Protein AF-A0A969BXB8-F1 (afdb_monomer)

Secondary structure (DSSP, 8-state):
--------PPP-PPPTTS--SS------------SSTT--S-TT------TT-----------S-GGG----GGGHHHHHTTSTT-TTEEEEE-TT-HHHHHHHHHHHHHHHTTS-HHHH-S----EEEEGGG--HHHHHH-EEEEEE-TTTSTTHHHHHTTT-SSPPPTT-SS---TT-SS-----TT---EEEEEEE-SS-TTSEEEEEEESSHHHHHHHHHHHH-HHHHTT--SSEEEEETTEEEEE--HHHHHHHHHTT-----------------------HHHHHHHHHHHHHHHHHHHHHHHHHHHHHHHHHHHT--

Radius of gyration: 36.65 Å; Cα contacts (8 Å, |Δi|>4): 421; chains: 1; bounding box: 114×53×118 Å

Mean predicted aligned error: 16.85 Å

Structure (mmCIF, N/CA/C/O backbone):
data_AF-A0A969BXB8-F1
#
_entry.id   AF-A0A969BXB8-F1
#
loop_
_atom_site.group_PDB
_atom_site.id
_atom_site.type_symbol
_atom_site.label_atom_id
_atom_site.label_alt_id
_atom_site.label_comp_id
_atom_site.label_asym_id
_atom_site.label_entity_id
_atom_site.label_seq_id
_atom_site.pdbx_PDB_ins_code
_atom_site.Cartn_x
_atom_site.Cartn_y
_atom_site.Cartn_z
_atom_site.occupancy
_atom_site.B_iso_or_equiv
_atom_site.auth_seq_id
_atom_site.auth_comp_id
_atom_site.auth_asym_id
_atom_site.auth_atom_id
_atom_site.pdbx_PDB_model_num
ATOM 1 N N . MET A 1 1 ? 34.689 -9.778 -50.964 1.00 37.03 1 MET A N 1
ATOM 2 C CA . MET A 1 1 ? 34.788 -9.798 -49.488 1.00 37.03 1 MET A CA 1
ATOM 3 C C . MET A 1 1 ? 35.477 -8.519 -49.045 1.00 37.03 1 MET A C 1
ATOM 5 O O . MET A 1 1 ? 36.691 -8.431 -49.120 1.00 37.03 1 MET A O 1
ATOM 9 N N . THR A 1 2 ? 34.707 -7.499 -48.683 1.00 38.88 2 THR A N 1
ATOM 10 C CA . THR A 1 2 ? 35.226 -6.204 -48.224 1.00 38.88 2 THR A CA 1
ATOM 11 C C . THR A 1 2 ? 35.257 -6.234 -46.700 1.00 38.88 2 THR A C 1
ATOM 13 O O . THR A 1 2 ? 34.212 -6.287 -46.052 1.00 38.88 2 THR A O 1
ATOM 16 N N . THR A 1 3 ? 36.451 -6.275 -46.116 1.00 47.34 3 THR A N 1
ATOM 17 C CA . THR A 1 3 ? 36.654 -6.225 -44.664 1.00 47.34 3 THR A CA 1
ATOM 18 C C . THR A 1 3 ? 36.235 -4.854 -44.141 1.00 47.34 3 THR A C 1
ATOM 20 O O . THR A 1 3 ? 36.883 -3.846 -44.416 1.00 47.34 3 THR A O 1
ATOM 23 N N . ARG A 1 4 ? 35.117 -4.818 -43.412 1.00 47.16 4 ARG A N 1
ATOM 24 C CA . ARG A 1 4 ? 34.597 -3.628 -42.730 1.00 47.16 4 ARG A CA 1
ATOM 25 C C . ARG A 1 4 ? 35.574 -3.234 -41.606 1.00 47.16 4 ARG A C 1
ATOM 27 O O . ARG A 1 4 ? 35.946 -4.114 -40.829 1.00 47.16 4 ARG A O 1
ATOM 34 N N . PRO A 1 5 ? 36.000 -1.963 -41.497 1.00 48.56 5 PRO A N 1
ATOM 35 C CA . PRO A 1 5 ? 36.918 -1.538 -40.445 1.00 48.56 5 PRO A CA 1
ATOM 36 C C . PRO A 1 5 ? 36.291 -1.761 -39.064 1.00 48.56 5 PRO A C 1
ATOM 38 O O . PRO A 1 5 ? 35.082 -1.589 -38.879 1.00 48.56 5 PRO A O 1
ATOM 41 N N . ALA A 1 6 ? 37.118 -2.170 -38.100 1.00 50.81 6 ALA A N 1
ATOM 42 C CA . ALA A 1 6 ? 36.712 -2.376 -36.718 1.00 50.81 6 ALA A CA 1
ATOM 43 C C . ALA A 1 6 ? 36.179 -1.059 -36.132 1.00 50.81 6 ALA A C 1
ATOM 45 O O . ALA A 1 6 ? 36.926 -0.116 -35.893 1.00 50.81 6 ALA A O 1
ATOM 46 N N . SER A 1 7 ? 34.863 -0.996 -35.930 1.00 53.31 7 SER A N 1
ATOM 47 C CA . SER A 1 7 ? 34.193 0.112 -35.254 1.00 53.31 7 SER A CA 1
ATOM 48 C C . SER A 1 7 ? 34.628 0.134 -33.791 1.00 53.31 7 SER A C 1
ATOM 50 O O . SER A 1 7 ? 34.234 -0.740 -33.019 1.00 53.31 7 SER A O 1
ATOM 52 N N . THR A 1 8 ? 35.402 1.136 -33.385 1.00 61.66 8 THR A N 1
ATOM 53 C CA . THR A 1 8 ? 35.615 1.466 -31.973 1.00 61.66 8 THR A CA 1
ATOM 54 C C . THR A 1 8 ? 34.264 1.822 -31.362 1.00 61.66 8 THR A C 1
ATOM 56 O O . THR A 1 8 ? 33.644 2.811 -31.744 1.00 61.66 8 THR A O 1
ATOM 59 N N . ALA A 1 9 ? 33.758 0.983 -30.457 1.00 69.38 9 ALA A N 1
ATOM 60 C CA . ALA A 1 9 ? 32.507 1.258 -29.762 1.00 69.38 9 ALA A CA 1
ATOM 61 C C . ALA A 1 9 ? 32.710 2.467 -28.826 1.00 69.38 9 ALA A C 1
ATOM 63 O O . ALA A 1 9 ? 33.539 2.381 -27.913 1.00 69.38 9 ALA A O 1
ATOM 64 N N . PRO A 1 10 ? 32.003 3.593 -29.031 1.00 78.56 10 PRO A N 1
ATOM 65 C CA . PRO A 1 10 ? 32.113 4.740 -28.142 1.00 78.56 10 PRO A CA 1
ATOM 66 C C . PRO A 1 10 ? 31.592 4.366 -26.750 1.00 78.56 10 PRO A C 1
ATOM 68 O O . PRO A 1 10 ? 30.531 3.757 -26.611 1.00 78.56 10 PRO A O 1
ATOM 71 N N . ARG A 1 11 ? 32.347 4.726 -25.707 1.00 84.62 11 ARG A N 1
ATOM 72 C CA . ARG A 1 11 ? 31.909 4.598 -24.311 1.00 84.62 11 ARG A CA 1
ATOM 73 C C . ARG A 1 11 ? 31.331 5.930 -23.858 1.00 84.62 11 ARG A C 1
ATOM 75 O O . ARG A 1 11 ? 32.032 6.938 -23.878 1.00 84.62 11 ARG A O 1
ATOM 82 N N . ILE A 1 12 ? 30.071 5.916 -23.441 1.00 85.25 12 ILE A N 1
ATOM 83 C CA . ILE A 1 12 ? 29.382 7.079 -22.881 1.00 85.25 12 ILE A CA 1
ATOM 84 C C . ILE A 1 12 ? 29.251 6.846 -21.379 1.00 85.25 12 ILE A C 1
ATOM 86 O O . ILE A 1 12 ? 28.677 5.844 -20.954 1.00 85.25 12 ILE A O 1
ATOM 90 N N . TYR A 1 13 ? 29.799 7.759 -20.580 1.00 85.00 13 TYR A N 1
ATOM 91 C CA . TYR A 1 13 ? 29.654 7.717 -19.129 1.00 85.00 13 TYR A CA 1
ATOM 92 C C . TYR A 1 13 ? 28.390 8.467 -18.728 1.00 85.00 13 TYR A C 1
ATOM 94 O O . TYR A 1 13 ? 28.258 9.663 -18.979 1.00 85.00 13 TYR A O 1
ATOM 102 N N . LEU A 1 14 ? 27.463 7.746 -18.107 1.00 80.81 14 LEU A N 1
ATOM 103 C CA . LEU A 1 14 ? 26.275 8.327 -17.501 1.00 80.81 14 LEU A CA 1
ATOM 104 C C . LEU A 1 14 ? 26.637 8.790 -16.083 1.00 80.81 14 LEU A C 1
ATOM 106 O O . LEU A 1 14 ? 27.183 7.991 -15.316 1.00 80.81 14 LEU A O 1
ATOM 110 N N . PRO A 1 15 ? 26.362 10.050 -15.709 1.00 77.50 15 PRO A N 1
ATOM 111 C CA . PRO A 1 15 ? 26.559 10.494 -14.338 1.00 77.50 15 PRO A CA 1
ATOM 112 C C . PRO A 1 15 ? 25.745 9.624 -13.360 1.00 77.50 15 PRO A C 1
ATOM 114 O O . PRO A 1 15 ? 24.579 9.334 -13.615 1.00 77.50 15 PRO A O 1
ATOM 117 N N . PRO A 1 16 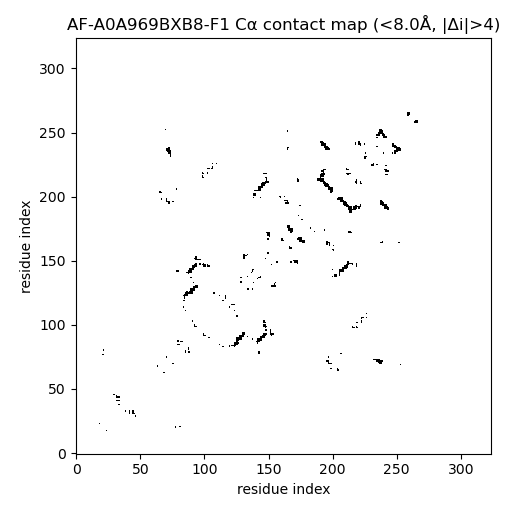? 26.296 9.198 -12.215 1.00 66.56 16 PRO A N 1
ATOM 118 C CA . PRO A 1 16 ? 25.589 8.282 -11.314 1.00 66.56 16 PRO A CA 1
ATOM 119 C C . PRO A 1 16 ? 24.303 8.878 -10.712 1.00 66.56 16 PRO A C 1
ATOM 121 O O . PRO A 1 16 ? 23.451 8.139 -10.238 1.00 66.56 16 PRO A O 1
ATOM 124 N N . ASN A 1 17 ? 24.140 10.202 -10.750 1.00 66.06 17 ASN A N 1
ATOM 125 C CA . ASN A 1 17 ? 22.977 10.925 -10.235 1.00 66.06 17 ASN A CA 1
ATOM 126 C C . ASN A 1 17 ? 21.813 11.067 -11.234 1.00 66.06 17 ASN A C 1
ATOM 128 O O . ASN A 1 17 ? 20.762 11.569 -10.839 1.00 66.06 17 ASN A O 1
ATOM 132 N N . ILE A 1 18 ? 21.973 10.663 -12.503 1.00 76.62 18 ILE A N 1
ATOM 133 C CA . ILE A 1 18 ? 20.854 10.681 -13.464 1.00 76.62 18 ILE A CA 1
ATOM 134 C C . ILE A 1 18 ? 19.978 9.430 -13.368 1.00 76.62 18 ILE A C 1
ATOM 136 O O . ILE A 1 18 ? 18.842 9.447 -13.835 1.00 76.62 18 ILE A O 1
ATOM 140 N N . LEU A 1 19 ? 20.493 8.361 -12.754 1.00 75.38 19 LEU A N 1
ATOM 141 C CA . LEU A 1 19 ? 19.745 7.137 -12.505 1.00 75.38 19 LEU A CA 1
ATOM 142 C C . LEU A 1 19 ? 19.013 7.245 -11.168 1.00 75.38 19 LEU A C 1
ATOM 144 O O . LEU A 1 19 ? 19.594 7.626 -10.151 1.00 75.38 19 LEU A O 1
ATOM 148 N N . ARG A 1 20 ? 17.731 6.892 -11.169 1.00 66.06 20 ARG A N 1
ATOM 149 C CA . ARG A 1 20 ? 16.900 6.794 -9.966 1.00 66.06 20 ARG A CA 1
ATOM 150 C C . ARG A 1 20 ? 16.667 5.332 -9.613 1.00 66.06 20 ARG A C 1
ATOM 152 O O . ARG A 1 20 ? 16.755 4.454 -10.468 1.00 66.06 20 ARG A O 1
ATOM 159 N N . VAL A 1 21 ? 16.358 5.065 -8.348 1.00 65.12 21 VAL A N 1
ATOM 160 C CA . VAL A 1 21 ? 15.864 3.743 -7.945 1.00 65.12 21 VAL A CA 1
ATOM 161 C C . VAL A 1 21 ? 14.513 3.510 -8.623 1.00 65.12 21 VAL A C 1
ATOM 163 O O . VAL A 1 21 ? 13.659 4.394 -8.583 1.00 65.12 21 VAL A O 1
ATOM 166 N N . GLY A 1 22 ? 14.332 2.338 -9.233 1.00 63.03 22 GLY A N 1
ATOM 167 C CA . GLY A 1 22 ? 13.120 1.980 -9.972 1.00 63.03 22 GLY A CA 1
ATOM 168 C C . GLY A 1 22 ? 13.273 2.144 -11.485 1.00 63.03 22 GLY A C 1
ATOM 169 O O . GLY A 1 22 ? 14.314 1.810 -12.058 1.00 63.03 22 GLY A O 1
ATOM 170 N N . GLU A 1 23 ? 12.216 2.614 -12.144 1.00 60.97 23 GLU A N 1
ATOM 171 C CA . GLU A 1 23 ? 12.167 2.728 -13.602 1.00 60.97 23 GLU A CA 1
ATOM 172 C C . GLU A 1 23 ? 13.005 3.908 -14.112 1.00 60.97 23 GLU A C 1
ATOM 174 O O . GLU A 1 23 ? 12.931 5.027 -13.603 1.00 60.97 23 GLU A O 1
ATOM 179 N N . ASN A 1 24 ? 13.804 3.655 -15.149 1.00 74.38 24 ASN A N 1
ATOM 180 C CA . ASN A 1 24 ? 14.594 4.667 -15.837 1.00 74.38 24 ASN A CA 1
ATOM 181 C C . ASN A 1 24 ? 14.370 4.532 -17.343 1.00 74.38 24 ASN A C 1
ATOM 183 O O . ASN A 1 24 ? 14.384 3.424 -17.878 1.00 74.38 24 ASN A O 1
ATOM 187 N N . GLN A 1 25 ? 14.218 5.660 -18.034 1.00 79.50 25 GLN A N 1
ATOM 188 C CA . GLN A 1 25 ? 14.059 5.684 -19.485 1.00 79.50 25 GLN A CA 1
ATOM 189 C C . GLN A 1 25 ? 15.375 6.078 -20.156 1.00 79.50 25 GLN A C 1
ATOM 191 O O . GLN A 1 25 ? 15.913 7.158 -19.912 1.00 79.50 25 GLN A O 1
ATOM 196 N N . LEU A 1 26 ? 15.880 5.204 -21.027 1.00 84.38 26 LEU A N 1
ATOM 197 C CA . LEU A 1 26 ? 17.015 5.486 -21.902 1.00 84.38 26 LEU A CA 1
ATOM 198 C C . LEU A 1 26 ? 16.497 5.710 -23.324 1.00 84.38 26 LEU A C 1
ATOM 200 O O . LEU A 1 26 ? 16.061 4.773 -23.989 1.00 84.38 26 LEU A O 1
ATOM 204 N N . GLY A 1 27 ? 16.545 6.959 -23.781 1.00 84.81 27 GLY A N 1
ATOM 205 C CA . GLY A 1 27 ? 16.148 7.342 -25.133 1.00 84.81 27 GLY A CA 1
ATOM 206 C C . GLY A 1 27 ? 17.354 7.604 -26.027 1.00 84.81 27 GLY A C 1
ATOM 207 O O . GLY A 1 27 ? 18.325 8.229 -25.603 1.00 84.81 27 GLY A O 1
ATOM 208 N N . PHE A 1 28 ? 17.266 7.186 -27.287 1.00 84.19 28 PHE A N 1
ATOM 209 C CA . PHE A 1 28 ? 18.236 7.543 -28.317 1.00 84.19 28 PHE A CA 1
ATOM 210 C C . PHE A 1 28 ? 17.581 8.494 -29.316 1.00 84.19 28 PHE A C 1
ATOM 212 O O . PHE A 1 28 ? 16.581 8.148 -29.943 1.00 84.19 28 PHE A O 1
ATOM 219 N N . ARG A 1 29 ? 18.145 9.694 -29.469 1.00 85.56 29 ARG A N 1
ATOM 220 C CA . ARG A 1 29 ? 17.712 10.683 -30.461 1.00 85.56 29 ARG A CA 1
ATOM 221 C C . ARG A 1 29 ? 18.878 10.983 -31.392 1.00 85.56 29 ARG A C 1
ATOM 223 O O . ARG A 1 29 ? 19.978 11.255 -30.924 1.00 85.56 29 ARG A O 1
ATOM 230 N N . SER A 1 30 ? 18.628 10.913 -32.695 1.00 84.25 30 SER A N 1
ATOM 231 C CA . SER A 1 30 ? 19.590 11.289 -33.727 1.00 84.25 30 SER A CA 1
ATOM 232 C C . SER A 1 30 ? 19.054 12.500 -34.469 1.00 84.25 30 SER A C 1
ATOM 234 O O . SER A 1 30 ? 17.901 12.500 -34.893 1.00 84.25 30 SER A O 1
ATOM 236 N N . GLU A 1 31 ? 19.894 13.515 -34.605 1.00 83.88 31 GLU A N 1
ATOM 237 C CA . GLU A 1 31 ? 19.667 14.643 -35.492 1.00 83.88 31 GLU A CA 1
ATOM 238 C C . GLU A 1 31 ? 20.802 14.619 -36.511 1.00 83.88 31 GLU A C 1
ATOM 240 O O . GLU A 1 31 ? 21.973 14.773 -36.162 1.00 83.88 31 GLU A O 1
ATOM 245 N N . ALA A 1 32 ? 20.459 14.300 -37.755 1.00 81.44 32 ALA A N 1
ATOM 246 C CA . ALA A 1 32 ? 21.411 14.176 -38.842 1.00 81.44 32 ALA A CA 1
ATOM 247 C C . ALA A 1 32 ? 21.142 15.288 -39.852 1.00 81.44 32 ALA A C 1
ATOM 249 O O . ALA A 1 32 ? 20.005 15.491 -40.273 1.00 81.44 32 ALA A O 1
ATOM 250 N N . VAL A 1 33 ? 22.203 15.987 -40.244 1.00 80.38 33 VAL A N 1
ATOM 251 C CA . VAL A 1 33 ? 22.168 17.038 -41.262 1.00 80.38 33 VAL A CA 1
ATOM 252 C C . VAL A 1 33 ? 23.161 16.695 -42.361 1.00 80.38 33 VAL A C 1
ATOM 254 O O . VAL A 1 33 ? 24.275 16.235 -42.085 1.00 80.38 33 VAL A O 1
ATOM 257 N N . HIS A 1 34 ? 22.757 16.902 -43.612 1.00 79.31 34 HIS A N 1
ATOM 258 C CA . HIS A 1 34 ? 23.673 16.798 -44.743 1.00 79.31 34 HIS A CA 1
ATOM 259 C C . HIS A 1 34 ? 24.731 17.895 -44.644 1.00 79.31 34 HIS A C 1
ATOM 261 O O . HIS A 1 34 ? 24.437 19.027 -44.262 1.00 79.31 34 HIS A O 1
ATOM 267 N N . ARG A 1 35 ? 25.982 17.560 -44.974 1.00 78.12 35 ARG A N 1
ATOM 268 C CA . ARG A 1 35 ? 27.059 18.562 -45.035 1.00 78.12 35 ARG A CA 1
ATOM 269 C C . ARG A 1 35 ? 26.959 19.439 -46.279 1.00 78.12 35 ARG A C 1
ATOM 271 O O . ARG A 1 35 ? 27.415 20.577 -46.247 1.00 78.12 35 ARG A O 1
ATOM 278 N N . ASP A 1 36 ? 26.350 18.915 -47.337 1.00 77.56 36 ASP A N 1
ATOM 279 C CA . ASP A 1 36 ? 26.198 19.609 -48.606 1.00 77.56 36 ASP A CA 1
ATOM 280 C C . ASP A 1 36 ? 24.826 20.282 -48.682 1.00 77.56 36 ASP A C 1
ATOM 282 O O . ASP A 1 36 ? 23.787 19.638 -48.541 1.00 77.56 36 ASP A O 1
ATOM 286 N N . ALA A 1 37 ? 24.821 21.585 -48.965 1.00 67.12 37 ALA A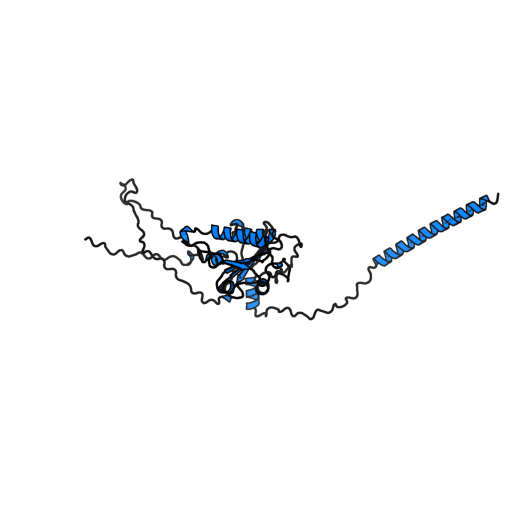 N 1
ATOM 287 C CA . ALA A 1 37 ? 23.613 22.412 -49.029 1.00 67.12 37 ALA A CA 1
ATOM 288 C C . ALA A 1 37 ? 22.644 22.047 -50.177 1.00 67.12 37 ALA A C 1
ATOM 290 O O . ALA A 1 37 ? 21.582 22.650 -50.298 1.00 67.12 37 ALA A O 1
ATOM 291 N N . CYS A 1 38 ? 23.011 21.095 -51.042 1.00 72.44 38 CYS A N 1
ATOM 292 C CA . CYS A 1 38 ? 22.247 20.734 -52.240 1.00 72.44 38 CYS A CA 1
ATOM 293 C C . CYS A 1 38 ? 21.287 19.549 -52.041 1.00 72.44 38 CYS A C 1
ATOM 295 O O . CYS A 1 38 ? 20.555 19.217 -52.971 1.00 72.44 38 CYS A O 1
ATOM 297 N N . VAL A 1 39 ? 21.270 18.909 -50.865 1.00 69.62 39 VAL A N 1
ATOM 298 C CA . VAL A 1 39 ? 20.339 17.809 -50.572 1.00 69.62 39 VAL A CA 1
ATOM 299 C C . VAL A 1 39 ? 19.179 18.348 -49.736 1.00 69.62 39 VAL A C 1
ATOM 301 O O . VAL A 1 39 ? 19.345 18.698 -48.571 1.00 69.62 39 VAL A O 1
ATOM 304 N N . LEU A 1 40 ? 18.010 18.466 -50.370 1.00 63.34 40 LEU A N 1
ATOM 305 C CA . LEU A 1 40 ? 16.805 19.079 -49.793 1.00 63.34 40 LEU A CA 1
ATOM 306 C C . LEU A 1 40 ? 15.942 18.100 -48.984 1.00 63.34 40 LEU A C 1
ATOM 308 O O . LEU A 1 40 ? 14.976 18.525 -48.352 1.00 63.34 40 LEU A O 1
ATOM 312 N N . ASP A 1 41 ? 16.271 16.809 -48.986 1.00 69.62 41 ASP A N 1
ATOM 313 C CA . ASP A 1 41 ? 15.555 15.792 -48.227 1.00 69.62 41 ASP A CA 1
ATOM 314 C C . ASP A 1 41 ? 16.475 15.064 -47.231 1.00 69.62 41 ASP A C 1
ATOM 316 O O . ASP A 1 41 ? 17.686 14.940 -47.401 1.00 69.62 41 ASP A O 1
ATOM 320 N N . GLY A 1 42 ? 15.896 14.567 -46.137 1.00 64.00 42 GLY A N 1
ATOM 321 C CA . GLY A 1 42 ? 16.612 13.737 -45.158 1.00 64.00 42 GLY A CA 1
ATOM 322 C C . GLY A 1 42 ? 16.930 12.329 -45.677 1.00 64.00 42 GLY A C 1
ATOM 323 O O . GLY A 1 42 ? 17.189 11.427 -44.879 1.00 64.00 42 GLY A O 1
ATOM 324 N N . SER A 1 43 ? 16.847 12.100 -46.992 1.00 70.25 43 SER A N 1
ATOM 325 C CA . SER A 1 43 ? 17.041 10.785 -47.588 1.00 70.25 43 SER A CA 1
ATOM 326 C C . SER A 1 43 ? 18.497 10.333 -47.414 1.00 70.25 43 SER A C 1
ATOM 328 O O . SER A 1 43 ? 19.442 11.123 -47.458 1.00 70.25 43 SER A O 1
ATOM 330 N N . GLY A 1 44 ? 18.687 9.043 -47.121 1.00 73.38 44 GLY A N 1
ATOM 331 C CA . GLY A 1 44 ? 20.015 8.442 -46.942 1.00 73.38 44 GLY A CA 1
ATOM 332 C C . GLY A 1 44 ? 20.702 8.705 -45.596 1.00 73.38 44 GLY A C 1
ATOM 333 O O . GLY A 1 44 ? 21.744 8.102 -45.337 1.00 73.38 44 GLY A O 1
ATOM 334 N N . LEU A 1 45 ? 20.124 9.520 -44.709 1.00 82.31 45 LEU A N 1
ATOM 335 C CA . LEU A 1 45 ? 20.621 9.697 -43.344 1.00 82.31 45 LEU A CA 1
ATOM 336 C C . LEU A 1 45 ? 20.015 8.629 -42.429 1.00 82.31 45 LEU A C 1
ATOM 338 O O . LEU A 1 45 ? 18.813 8.608 -42.180 1.00 82.31 45 LEU A O 1
ATOM 342 N N . TRP A 1 46 ? 20.850 7.729 -41.915 1.00 81.75 46 TRP A N 1
ATOM 343 C CA . TRP A 1 46 ? 20.417 6.708 -40.968 1.00 81.75 46 TRP A CA 1
ATOM 344 C C . TRP A 1 46 ? 21.456 6.495 -39.874 1.00 81.75 46 TRP A C 1
ATOM 346 O O . TRP A 1 46 ? 22.664 6.577 -40.091 1.00 81.75 46 TRP A O 1
ATOM 356 N N . MET A 1 47 ? 20.960 6.177 -38.684 1.00 84.62 47 MET A N 1
ATOM 357 C CA . MET A 1 47 ? 21.759 5.718 -37.558 1.00 84.62 47 MET A CA 1
ATOM 358 C C . MET A 1 47 ? 21.229 4.352 -37.142 1.00 84.62 47 MET A C 1
ATOM 360 O O . MET A 1 47 ? 20.021 4.156 -37.028 1.00 84.62 47 MET A O 1
ATOM 364 N N . ASN A 1 48 ? 22.129 3.401 -36.914 1.00 85.88 48 ASN A N 1
ATOM 365 C CA . ASN A 1 48 ? 21.776 2.088 -36.391 1.00 85.88 48 ASN A CA 1
ATOM 366 C C . ASN A 1 48 ? 22.409 1.908 -35.013 1.00 85.88 48 ASN A C 1
ATOM 368 O O . ASN A 1 48 ? 23.617 2.095 -34.849 1.00 85.88 48 ASN A O 1
ATOM 372 N N . ILE A 1 49 ? 21.581 1.538 -34.039 1.00 84.81 49 ILE A N 1
ATOM 373 C CA . ILE A 1 49 ? 22.029 1.123 -32.714 1.00 84.81 49 ILE A CA 1
ATOM 374 C C . ILE A 1 49 ? 22.110 -0.391 -32.734 1.00 84.81 49 ILE A C 1
ATOM 376 O O . ILE A 1 49 ? 21.121 -1.081 -32.983 1.00 84.81 49 ILE A O 1
ATOM 380 N N . ARG A 1 50 ? 23.308 -0.903 -32.484 1.00 86.38 50 ARG A N 1
ATOM 381 C CA . ARG A 1 50 ? 23.546 -2.336 -32.521 1.00 86.38 50 ARG A CA 1
ATOM 382 C C . ARG A 1 50 ? 22.933 -3.016 -31.299 1.00 86.38 50 ARG A C 1
ATOM 384 O O . ARG A 1 50 ? 22.903 -2.460 -30.205 1.00 86.38 50 ARG A O 1
ATOM 391 N N . SER A 1 51 ? 22.524 -4.269 -31.472 1.00 83.44 51 SER A N 1
ATOM 392 C CA . SER A 1 51 ? 21.988 -5.098 -30.388 1.00 83.44 51 SER A CA 1
ATOM 393 C C . SER A 1 51 ? 23.025 -5.477 -29.323 1.00 83.44 51 SER A C 1
ATOM 395 O O . SER A 1 51 ? 22.650 -5.947 -28.254 1.00 83.44 51 SER A O 1
ATOM 397 N N . ASP A 1 52 ? 24.322 -5.286 -29.589 1.00 85.00 52 ASP A N 1
ATOM 398 C CA . ASP A 1 52 ? 25.406 -5.523 -28.632 1.00 85.00 52 ASP A CA 1
ATOM 399 C C . ASP A 1 52 ? 25.769 -4.286 -27.795 1.00 85.00 52 ASP A C 1
ATOM 401 O O . ASP A 1 52 ? 26.724 -4.339 -27.017 1.00 85.00 52 ASP A O 1
ATOM 405 N N . THR A 1 53 ? 25.007 -3.193 -27.902 1.00 84.81 53 THR A N 1
ATOM 406 C CA . THR A 1 53 ? 25.097 -2.064 -26.971 1.00 84.81 53 THR A CA 1
ATOM 407 C C . THR A 1 53 ? 24.753 -2.529 -25.554 1.00 84.81 53 THR A C 1
ATOM 409 O O . THR A 1 53 ? 23.695 -3.104 -25.312 1.00 84.81 53 THR A O 1
ATOM 412 N N . ARG A 1 54 ? 25.652 -2.274 -24.594 1.00 86.00 54 ARG A N 1
ATOM 413 C CA . ARG A 1 54 ? 25.484 -2.657 -23.183 1.00 86.00 54 ARG A CA 1
ATOM 414 C C . ARG A 1 54 ? 25.473 -1.426 -22.288 1.00 86.00 54 ARG A C 1
ATOM 416 O O . ARG A 1 54 ? 26.290 -0.527 -22.469 1.00 86.00 54 ARG A O 1
ATOM 423 N N . VAL A 1 55 ? 24.603 -1.437 -21.282 1.00 85.81 55 VAL A N 1
ATOM 424 C CA . VAL A 1 55 ? 24.612 -0.470 -20.178 1.00 85.81 55 VAL A CA 1
ATOM 425 C C . VAL A 1 55 ? 25.216 -1.160 -18.961 1.00 85.81 55 VAL A C 1
ATOM 427 O O . VAL A 1 55 ? 24.761 -2.230 -18.564 1.00 85.81 55 VAL A O 1
ATOM 430 N N . HIS A 1 56 ? 26.259 -0.567 -18.387 1.00 82.50 56 HIS A N 1
ATOM 431 C CA . HIS A 1 56 ? 26.882 -1.068 -17.167 1.00 82.50 56 HIS A CA 1
ATOM 432 C C . HIS A 1 56 ? 26.469 -0.175 -15.999 1.00 82.50 56 HIS A C 1
ATOM 434 O O . HIS A 1 56 ? 26.897 0.975 -15.919 1.00 82.50 56 HIS A O 1
ATOM 440 N N . ILE A 1 57 ? 25.619 -0.694 -15.115 1.00 79.50 57 ILE A N 1
ATOM 441 C CA . ILE A 1 57 ? 25.213 0.003 -13.895 1.00 79.50 57 ILE A CA 1
ATOM 442 C C . ILE A 1 57 ? 26.126 -0.485 -12.778 1.00 79.50 57 ILE A C 1
ATOM 444 O O . ILE A 1 57 ? 26.134 -1.670 -12.450 1.00 79.50 57 ILE A O 1
ATOM 448 N N . LEU A 1 58 ? 26.908 0.429 -12.207 1.00 69.50 58 LEU A N 1
ATOM 449 C CA . LEU A 1 58 ? 27.711 0.125 -11.032 1.00 69.50 58 LEU A CA 1
ATOM 450 C C . LEU A 1 58 ? 26.764 -0.053 -9.845 1.00 69.50 58 LEU A C 1
ATOM 452 O O . LEU A 1 58 ? 26.147 0.903 -9.379 1.00 69.50 58 LEU A O 1
ATOM 456 N N . THR A 1 59 ? 26.632 -1.282 -9.361 1.00 59.94 59 THR A N 1
ATOM 457 C CA . THR A 1 59 ? 25.893 -1.556 -8.133 1.00 59.94 59 THR A CA 1
ATOM 458 C C . THR A 1 59 ? 26.706 -1.051 -6.954 1.00 59.94 59 THR A C 1
ATOM 460 O O . THR A 1 59 ? 27.810 -1.537 -6.703 1.00 59.94 59 THR A O 1
ATOM 463 N N . ARG A 1 60 ? 26.153 -0.105 -6.196 1.00 58.75 60 ARG A N 1
ATOM 464 C CA . ARG A 1 60 ? 26.636 0.130 -4.840 1.00 58.75 60 ARG 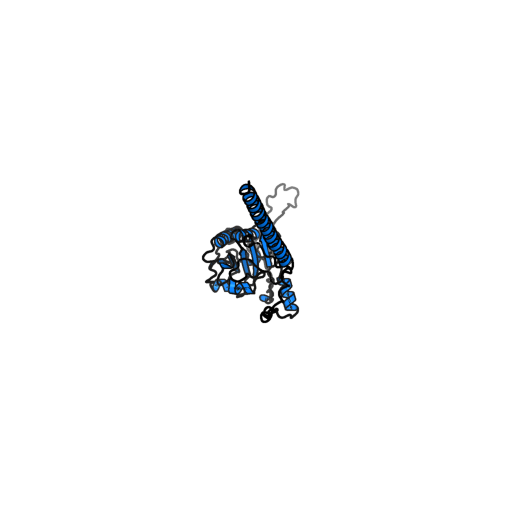A CA 1
ATOM 465 C C . ARG A 1 60 ? 26.110 -1.023 -3.997 1.00 58.75 60 ARG A C 1
ATOM 467 O O . ARG A 1 60 ? 24.908 -1.124 -3.777 1.00 58.75 60 ARG A O 1
ATOM 474 N N . THR A 1 61 ? 26.988 -1.926 -3.580 1.00 50.28 61 THR A N 1
ATOM 475 C CA . THR A 1 61 ? 26.666 -2.810 -2.463 1.00 50.28 61 THR A CA 1
ATOM 476 C C . THR A 1 61 ? 26.534 -1.914 -1.246 1.00 50.28 61 THR A C 1
ATOM 478 O O . THR A 1 61 ? 27.538 -1.417 -0.734 1.00 50.28 61 THR A O 1
ATOM 481 N N . ASP A 1 62 ? 25.299 -1.646 -0.839 1.00 50.25 62 ASP A N 1
ATOM 482 C CA . ASP A 1 62 ? 25.038 -1.080 0.472 1.00 50.25 62 ASP A CA 1
ATOM 483 C C . ASP A 1 62 ? 25.495 -2.133 1.487 1.00 50.25 62 ASP A C 1
ATOM 485 O O . ASP A 1 62 ? 24.832 -3.135 1.736 1.00 50.25 62 ASP A O 1
ATOM 489 N N . THR A 1 63 ? 26.704 -1.944 2.012 1.00 47.12 63 THR A N 1
ATOM 490 C CA . THR A 1 63 ? 27.192 -2.624 3.218 1.00 47.12 63 THR A CA 1
ATOM 491 C C . THR A 1 63 ? 26.575 -2.005 4.474 1.00 47.12 63 THR A C 1
ATOM 493 O O . THR A 1 63 ? 27.039 -2.271 5.579 1.00 47.12 63 THR A O 1
ATOM 496 N N . SER A 1 64 ? 25.582 -1.124 4.313 1.00 51.28 64 SER A N 1
ATOM 497 C CA . SER A 1 64 ? 24.793 -0.590 5.407 1.00 51.28 64 SER A CA 1
ATOM 498 C C . SER A 1 64 ? 23.979 -1.720 6.025 1.00 51.28 64 SER A C 1
ATOM 500 O O . SER A 1 64 ? 23.402 -2.566 5.339 1.00 51.28 64 SER A O 1
ATOM 502 N N . ASP A 1 65 ? 23.982 -1.746 7.353 1.00 56.41 65 ASP A N 1
ATOM 503 C CA . ASP A 1 65 ? 23.095 -2.592 8.132 1.00 56.41 65 ASP A CA 1
ATOM 504 C C . ASP A 1 65 ? 21.659 -2.406 7.600 1.00 56.41 65 ASP A C 1
ATOM 506 O O . ASP A 1 65 ? 21.188 -1.266 7.546 1.00 56.41 65 ASP A O 1
ATOM 510 N N . PRO A 1 66 ? 20.956 -3.468 7.163 1.00 57.56 66 PRO A N 1
ATOM 511 C CA . PRO A 1 66 ? 19.589 -3.346 6.662 1.00 57.56 66 PRO A CA 1
ATOM 512 C C . PRO A 1 66 ? 18.645 -2.696 7.684 1.00 57.56 66 PRO A C 1
ATOM 514 O O . PRO A 1 66 ? 17.643 -2.110 7.284 1.00 57.56 66 PRO A O 1
ATOM 517 N N . SER A 1 67 ? 18.980 -2.726 8.979 1.00 56.59 67 SER A N 1
ATOM 518 C CA . SER A 1 67 ? 18.238 -2.019 10.028 1.00 56.59 67 SER A CA 1
ATOM 519 C C . SER A 1 67 ? 18.459 -0.495 10.051 1.00 56.59 67 SER A C 1
ATOM 521 O O . SER A 1 67 ? 17.635 0.231 10.601 1.00 56.59 67 SER A O 1
ATOM 523 N N . ALA A 1 68 ? 19.505 0.021 9.394 1.00 56.03 68 ALA A N 1
ATOM 524 C CA . ALA A 1 68 ? 19.758 1.455 9.215 1.00 56.03 68 ALA A CA 1
ATOM 525 C C . ALA A 1 68 ? 19.054 2.046 7.975 1.00 56.03 68 ALA A C 1
ATOM 527 O O . ALA A 1 68 ? 19.195 3.238 7.682 1.00 56.03 68 ALA A O 1
ATOM 528 N N . ARG A 1 69 ? 18.302 1.230 7.223 1.00 71.25 69 ARG A N 1
ATOM 529 C CA . ARG A 1 69 ? 17.547 1.672 6.047 1.00 71.25 69 ARG A CA 1
ATOM 530 C C . ARG A 1 69 ? 16.380 2.565 6.474 1.00 71.25 69 ARG A C 1
ATOM 532 O O . ARG A 1 69 ? 15.400 2.099 7.048 1.00 71.25 69 ARG A O 1
ATOM 539 N N . GLN A 1 70 ? 16.459 3.849 6.135 1.00 73.38 70 GLN A N 1
ATOM 540 C CA . GLN A 1 70 ? 15.344 4.772 6.327 1.00 73.38 70 GLN A CA 1
ATOM 541 C C . GLN A 1 70 ? 14.264 4.511 5.269 1.00 73.38 70 GLN A C 1
ATOM 543 O O . GLN A 1 70 ? 14.564 4.419 4.075 1.00 73.38 70 GLN A O 1
ATOM 548 N N . VAL A 1 71 ? 13.007 4.404 5.696 1.00 84.75 71 VAL A N 1
ATOM 549 C CA . VAL A 1 71 ? 11.860 4.279 4.791 1.00 84.75 71 VAL A CA 1
ATOM 550 C C . VAL A 1 71 ? 11.156 5.622 4.659 1.00 84.75 71 VAL A C 1
ATOM 552 O O . VAL A 1 71 ? 11.018 6.368 5.626 1.00 84.75 71 VAL A O 1
ATOM 555 N N . ASN A 1 72 ? 10.725 5.944 3.442 1.00 88.50 72 ASN A N 1
ATOM 556 C CA . ASN A 1 72 ? 9.974 7.161 3.174 1.00 88.50 72 ASN A CA 1
ATOM 557 C C . ASN A 1 72 ? 8.828 6.867 2.210 1.00 88.50 72 ASN A C 1
ATOM 559 O O . ASN A 1 72 ? 9.029 6.287 1.140 1.00 88.50 72 ASN A O 1
ATOM 563 N N . LEU A 1 73 ? 7.629 7.286 2.592 1.00 90.69 73 LEU A N 1
ATOM 564 C CA . LEU A 1 73 ? 6.406 7.124 1.835 1.00 90.69 73 LEU A CA 1
ATOM 565 C C . LEU A 1 73 ? 6.463 7.837 0.484 1.00 90.69 73 LEU A C 1
ATOM 567 O O . LEU A 1 73 ? 5.824 7.370 -0.445 1.00 90.69 73 LEU A O 1
ATOM 571 N N . ASN A 1 74 ? 7.273 8.883 0.297 1.00 87.50 74 ASN A N 1
ATOM 572 C CA . ASN A 1 74 ? 7.437 9.494 -1.029 1.00 87.50 74 ASN A CA 1
ATOM 573 C C . ASN A 1 74 ? 8.055 8.529 -2.066 1.00 87.50 74 ASN A C 1
ATOM 575 O O . ASN A 1 74 ? 7.841 8.670 -3.271 1.00 87.50 74 ASN A O 1
ATOM 579 N N . GLY A 1 75 ? 8.803 7.528 -1.596 1.00 83.94 75 GLY A N 1
ATOM 580 C CA . GLY A 1 75 ? 9.487 6.514 -2.387 1.00 83.94 75 GLY A CA 1
ATOM 581 C C . GLY A 1 75 ? 8.874 5.125 -2.249 1.00 83.94 75 GLY A C 1
ATOM 582 O O . GLY A 1 75 ? 9.521 4.162 -2.654 1.00 83.94 75 GLY A O 1
ATOM 583 N N . TYR A 1 76 ? 7.661 5.000 -1.692 1.00 87.12 76 TYR A N 1
ATOM 584 C CA . TYR A 1 76 ? 7.053 3.703 -1.369 1.00 87.12 76 TYR A CA 1
ATOM 585 C C . TYR A 1 76 ? 6.991 2.756 -2.577 1.00 87.12 76 TYR A C 1
ATOM 587 O O . TYR A 1 76 ? 7.297 1.569 -2.457 1.00 87.12 76 TYR A O 1
ATOM 595 N N . LEU A 1 77 ? 6.683 3.292 -3.766 1.00 84.50 77 LEU A N 1
ATOM 596 C CA . LEU A 1 77 ? 6.648 2.486 -4.981 1.00 84.50 77 LEU A CA 1
ATOM 597 C C . LEU A 1 77 ? 7.997 1.892 -5.340 1.00 84.50 77 LEU A C 1
ATOM 599 O O . LEU A 1 77 ? 8.014 0.781 -5.834 1.00 84.50 77 LEU A O 1
ATOM 603 N N . ASN A 1 78 ? 9.120 2.542 -5.048 1.00 79.12 78 ASN A N 1
ATOM 604 C CA . ASN A 1 78 ? 10.425 2.032 -5.468 1.00 79.12 78 ASN A CA 1
ATOM 605 C C . ASN A 1 78 ? 10.720 0.639 -4.880 1.00 79.12 78 ASN A C 1
ATOM 607 O O . ASN A 1 78 ? 11.363 -0.179 -5.535 1.00 79.12 78 ASN A O 1
ATOM 611 N N . SER A 1 79 ? 10.234 0.363 -3.664 1.00 75.19 79 SER A N 1
ATOM 612 C CA . SER A 1 79 ? 10.323 -0.964 -3.040 1.00 75.19 79 SER A CA 1
ATOM 613 C C . SER A 1 79 ? 9.294 -1.935 -3.631 1.00 75.19 79 SER A C 1
ATOM 615 O O . SER A 1 79 ? 9.637 -3.064 -3.991 1.00 75.19 79 SER A O 1
ATOM 617 N N . LEU A 1 80 ? 8.041 -1.484 -3.778 1.00 82.56 80 LEU A N 1
ATOM 618 C CA . LEU A 1 80 ? 6.933 -2.310 -4.268 1.00 82.56 80 LEU A CA 1
ATOM 619 C C . LEU A 1 80 ? 7.109 -2.718 -5.736 1.00 82.56 80 LEU A C 1
ATOM 621 O O . LEU A 1 80 ? 6.852 -3.862 -6.090 1.00 82.56 80 LEU A O 1
ATOM 625 N N . THR A 1 81 ? 7.617 -1.825 -6.579 1.00 78.94 81 THR A N 1
ATOM 626 C CA . THR A 1 81 ? 7.798 -2.011 -8.024 1.00 78.94 81 THR A CA 1
ATOM 627 C C . THR A 1 81 ? 9.192 -2.522 -8.386 1.00 78.94 81 THR A C 1
ATOM 629 O O . THR A 1 81 ? 9.641 -2.359 -9.520 1.00 78.94 81 THR A O 1
ATOM 632 N N . SER A 1 82 ? 9.912 -3.120 -7.431 1.00 79.00 82 SER A N 1
ATOM 633 C CA . SER A 1 82 ? 11.253 -3.669 -7.671 1.00 79.00 82 SER A CA 1
ATOM 634 C C . SER A 1 82 ? 11.252 -4.843 -8.660 1.00 79.00 82 SER A C 1
ATOM 636 O O . SER A 1 82 ? 12.269 -5.093 -9.311 1.00 79.00 82 SER A O 1
ATOM 638 N N . ARG A 1 83 ? 10.115 -5.536 -8.826 1.00 81.38 83 ARG A N 1
ATOM 639 C CA . ARG A 1 83 ? 9.885 -6.510 -9.901 1.00 81.38 83 ARG A CA 1
ATOM 640 C C . ARG A 1 83 ? 8.757 -6.061 -10.820 1.00 81.38 83 ARG A C 1
ATOM 642 O O . ARG A 1 83 ? 7.688 -5.675 -10.361 1.00 81.38 83 ARG A O 1
ATOM 649 N N . ALA A 1 84 ? 8.978 -6.197 -12.126 1.00 79.25 84 ALA A N 1
ATOM 650 C CA . ALA A 1 84 ? 8.001 -5.824 -13.151 1.00 79.25 84 ALA A CA 1
ATOM 651 C C . ALA A 1 84 ? 6.741 -6.714 -13.166 1.00 79.25 84 ALA A C 1
ATOM 653 O O . ALA A 1 84 ? 5.713 -6.299 -13.685 1.00 79.25 84 ALA A O 1
ATOM 654 N N . ASP A 1 85 ? 6.813 -7.927 -12.607 1.00 84.56 85 ASP A N 1
ATOM 655 C CA . ASP A 1 85 ? 5.676 -8.848 -12.473 1.00 84.56 85 ASP A CA 1
ATOM 656 C C . ASP A 1 85 ? 4.939 -8.712 -11.128 1.00 84.56 85 ASP A C 1
ATOM 658 O O . ASP A 1 85 ? 4.002 -9.463 -10.868 1.00 84.56 85 ASP A O 1
ATOM 662 N N . LEU A 1 86 ? 5.358 -7.776 -10.263 1.00 88.75 86 LEU A N 1
ATOM 663 C CA . LEU A 1 86 ? 4.835 -7.570 -8.905 1.00 88.75 86 LEU A CA 1
ATOM 664 C C . LEU A 1 86 ? 4.867 -8.819 -8.002 1.00 88.75 86 LEU A C 1
ATOM 666 O O . LEU A 1 86 ? 4.233 -8.845 -6.946 1.00 88.75 86 LEU A O 1
ATOM 670 N N . SER A 1 87 ? 5.665 -9.832 -8.364 1.00 89.69 87 SER A N 1
ATOM 671 C CA . SER A 1 87 ? 5.811 -11.084 -7.605 1.00 89.69 87 SER A CA 1
ATOM 672 C C . SER A 1 87 ? 6.455 -10.929 -6.237 1.00 89.69 87 SER A C 1
ATOM 674 O O . SER A 1 87 ? 6.426 -11.856 -5.435 1.00 89.69 87 SER A O 1
ATOM 676 N N . ASN A 1 88 ? 7.029 -9.766 -5.950 1.00 90.19 88 ASN A N 1
ATOM 677 C CA . ASN A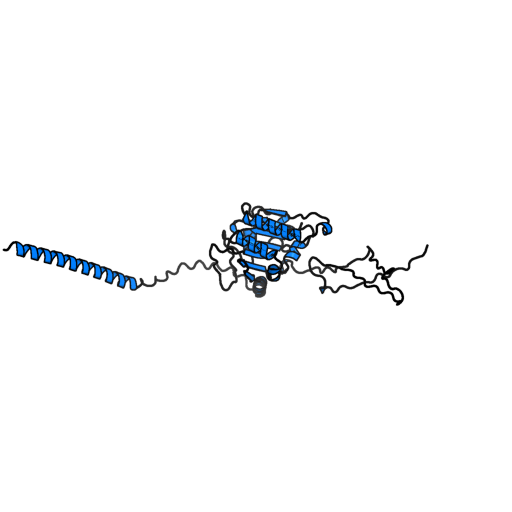 1 88 ? 7.556 -9.409 -4.642 1.00 90.19 88 ASN A CA 1
ATOM 678 C C . ASN A 1 88 ? 6.486 -8.858 -3.688 1.00 90.19 88 ASN A C 1
ATOM 680 O O . ASN A 1 88 ? 6.834 -8.596 -2.547 1.00 90.19 88 ASN A O 1
ATOM 684 N N . ILE A 1 89 ? 5.233 -8.656 -4.108 1.00 94.75 89 ILE A N 1
ATOM 685 C CA . ILE A 1 89 ? 4.183 -8.073 -3.260 1.00 94.75 89 ILE A CA 1
ATOM 686 C C . ILE A 1 89 ? 3.266 -9.169 -2.698 1.00 94.75 89 ILE A C 1
ATOM 688 O O . ILE A 1 89 ? 2.905 -10.124 -3.397 1.00 94.75 89 ILE A O 1
ATOM 692 N N . ALA A 1 90 ? 2.859 -9.007 -1.439 1.00 96.62 90 ALA A N 1
ATOM 693 C CA . ALA A 1 90 ? 1.741 -9.721 -0.836 1.00 96.62 90 ALA A CA 1
ATOM 694 C C . ALA A 1 90 ? 0.771 -8.755 -0.147 1.00 96.62 90 ALA A C 1
ATOM 696 O O . ALA A 1 90 ? 1.185 -7.934 0.670 1.00 96.62 90 ALA A O 1
ATOM 697 N N . PHE A 1 91 ? -0.523 -8.895 -0.426 1.00 97.62 91 PHE A N 1
ATOM 698 C CA . PHE A 1 91 ? -1.573 -8.248 0.356 1.00 97.62 91 PHE A CA 1
ATOM 699 C C . PHE A 1 91 ? -1.913 -9.092 1.581 1.00 97.62 91 PHE A C 1
ATOM 701 O O . PHE A 1 91 ? -2.102 -10.303 1.467 1.00 97.62 91 PHE A O 1
ATOM 708 N N . VAL A 1 92 ? -2.013 -8.448 2.740 1.00 97.44 92 VAL A N 1
ATOM 709 C CA . VAL A 1 92 ? -2.440 -9.075 3.994 1.00 97.44 92 VAL A CA 1
ATOM 710 C C . VAL A 1 92 ? -3.747 -8.439 4.432 1.00 97.44 92 VAL A C 1
ATOM 712 O O . VAL A 1 92 ? -3.808 -7.225 4.629 1.00 97.44 92 VAL A O 1
ATOM 715 N N . LEU A 1 93 ? -4.790 -9.258 4.541 1.00 97.25 93 LEU A N 1
ATOM 716 C CA . LEU A 1 93 ? -6.170 -8.808 4.721 1.00 97.25 93 LEU A CA 1
ATOM 717 C C . LEU A 1 93 ? -6.829 -9.517 5.903 1.00 97.25 93 LEU A C 1
ATOM 719 O O . LEU A 1 93 ? -6.494 -10.659 6.215 1.00 97.25 93 LEU A O 1
ATOM 723 N N . GLY A 1 94 ? -7.815 -8.870 6.521 1.00 95.62 94 GLY A N 1
ATOM 724 C CA . GLY A 1 94 ? -8.687 -9.531 7.489 1.00 95.62 94 GLY A CA 1
ATOM 725 C C . GLY A 1 94 ? -9.568 -10.585 6.811 1.00 95.62 94 GLY A C 1
ATOM 726 O O . GLY A 1 94 ? -9.947 -10.443 5.644 1.00 95.62 94 GLY A O 1
ATOM 727 N N . THR A 1 95 ? -9.930 -11.642 7.539 1.00 92.94 95 THR A N 1
ATOM 728 C CA . THR A 1 95 ? -10.809 -12.715 7.032 1.00 92.94 95 THR A CA 1
ATOM 729 C C . THR A 1 95 ? -12.255 -12.268 6.821 1.00 92.94 95 THR A C 1
ATOM 731 O O . THR A 1 95 ? -12.963 -12.881 6.030 1.00 92.94 95 THR A O 1
ATOM 734 N N . ASN A 1 96 ? -12.689 -11.192 7.483 1.00 90.50 96 ASN A N 1
ATOM 735 C CA . ASN A 1 96 ? -14.049 -10.650 7.411 1.00 90.50 96 ASN A CA 1
ATOM 736 C C . ASN A 1 96 ? -14.047 -9.115 7.272 1.00 90.50 96 ASN A C 1
ATOM 738 O O . ASN A 1 96 ? -14.766 -8.423 7.989 1.00 90.50 96 ASN A O 1
ATOM 742 N N . ASP A 1 97 ? -13.225 -8.574 6.370 1.00 93.25 97 ASP A N 1
ATOM 743 C CA . ASP A 1 97 ? -13.115 -7.127 6.139 1.00 93.25 97 ASP A CA 1
ATOM 744 C C . ASP A 1 97 ? -13.395 -6.764 4.673 1.00 93.25 97 ASP A C 1
ATOM 746 O O . ASP A 1 97 ? -12.488 -6.587 3.859 1.00 93.25 97 ASP A O 1
ATOM 750 N N . ALA A 1 98 ? -14.679 -6.645 4.324 1.00 94.75 98 ALA A N 1
ATOM 751 C CA . ALA A 1 98 ? -15.098 -6.280 2.969 1.00 94.75 98 ALA A CA 1
ATOM 752 C C . ALA A 1 98 ? -14.577 -4.894 2.538 1.00 94.75 98 ALA A C 1
ATOM 754 O O . ALA A 1 98 ? -14.259 -4.692 1.361 1.00 94.75 98 ALA A O 1
ATOM 755 N N . GLY A 1 99 ? -14.455 -3.952 3.482 1.00 94.31 99 GLY A N 1
ATOM 756 C CA . GLY A 1 99 ? -13.871 -2.633 3.244 1.00 94.31 99 GLY A CA 1
ATOM 757 C C . GLY A 1 99 ? -12.395 -2.741 2.863 1.00 94.31 99 GLY A C 1
ATOM 758 O O . GLY A 1 99 ? -11.984 -2.222 1.819 1.00 94.31 99 GLY A O 1
ATOM 759 N N . GLY A 1 100 ? -11.626 -3.497 3.650 1.00 96.31 100 GLY A N 1
ATOM 760 C CA . GLY A 1 100 ? -10.230 -3.834 3.373 1.00 96.31 100 GLY A CA 1
ATOM 761 C C . GLY A 1 100 ? -10.040 -4.556 2.038 1.00 96.31 100 GLY A C 1
ATOM 762 O O . GLY A 1 100 ? -9.151 -4.197 1.268 1.00 96.31 100 GLY A O 1
ATOM 763 N N . TRP A 1 101 ? -10.913 -5.507 1.692 1.00 97.31 101 TRP A N 1
ATOM 764 C CA . TRP A 1 101 ? -10.847 -6.229 0.414 1.00 97.31 101 TRP A CA 1
ATOM 765 C C . TRP A 1 101 ? -11.082 -5.315 -0.787 1.00 97.31 101 TRP A C 1
ATOM 767 O O . TRP A 1 101 ? -10.346 -5.380 -1.772 1.00 97.31 101 TRP A O 1
ATOM 777 N N . ASN A 1 102 ? -12.081 -4.433 -0.708 1.00 96.94 102 ASN A N 1
ATOM 778 C CA . ASN A 1 102 ? -12.363 -3.462 -1.763 1.00 96.94 102 ASN A CA 1
ATOM 779 C C . ASN A 1 102 ? -11.188 -2.489 -1.955 1.00 96.94 102 ASN A C 1
ATOM 781 O O . ASN A 1 102 ? -10.768 -2.212 -3.079 1.00 96.94 102 ASN A O 1
ATOM 785 N N . ALA A 1 103 ? -10.625 -1.995 -0.853 1.00 97.31 103 ALA A N 1
ATOM 786 C CA . ALA A 1 103 ? -9.447 -1.140 -0.872 1.00 97.31 103 ALA A CA 1
ATOM 787 C C . ALA A 1 103 ? -8.220 -1.847 -1.472 1.00 97.31 103 ALA A C 1
ATOM 789 O O . ALA A 1 103 ? -7.564 -1.299 -2.359 1.00 97.31 103 ALA A O 1
ATOM 790 N N . ALA A 1 104 ? -7.958 -3.089 -1.062 1.00 97.62 104 ALA A N 1
ATOM 791 C CA . ALA A 1 104 ? -6.871 -3.905 -1.588 1.00 97.62 104 ALA A CA 1
ATOM 792 C C . ALA A 1 104 ? -7.031 -4.185 -3.086 1.00 97.62 104 ALA A C 1
ATOM 794 O O . ALA A 1 104 ? -6.070 -4.045 -3.837 1.00 97.62 104 ALA A O 1
ATOM 795 N N . ALA A 1 105 ? -8.245 -4.493 -3.551 1.00 96.88 105 ALA A N 1
ATOM 796 C CA . ALA A 1 105 ? -8.528 -4.683 -4.972 1.00 96.88 105 ALA A CA 1
ATOM 797 C C . ALA A 1 105 ? -8.257 -3.407 -5.790 1.00 96.88 105 ALA A C 1
ATOM 799 O O . ALA A 1 105 ? -7.641 -3.471 -6.856 1.00 96.88 105 ALA A O 1
ATOM 800 N N . LYS A 1 106 ? -8.654 -2.233 -5.276 1.00 95.81 106 LYS A N 1
ATOM 801 C CA . LYS A 1 106 ? -8.349 -0.937 -5.906 1.00 95.81 106 LYS A CA 1
ATOM 802 C C . LYS A 1 106 ? -6.848 -0.665 -5.961 1.00 95.81 106 LYS A C 1
ATOM 804 O O . LYS A 1 106 ? -6.351 -0.257 -7.007 1.00 95.81 106 LYS A O 1
ATOM 809 N N . LEU A 1 107 ? -6.123 -0.921 -4.873 1.00 95.31 107 LEU A N 1
ATOM 810 C CA . LEU A 1 107 ? -4.665 -0.785 -4.822 1.00 95.31 107 LEU A CA 1
ATOM 811 C C . LEU A 1 107 ? -3.976 -1.733 -5.800 1.00 95.31 107 LEU A C 1
ATOM 813 O O . LEU A 1 107 ? -3.142 -1.289 -6.580 1.00 95.31 107 LEU A O 1
ATOM 817 N N . ALA A 1 108 ? -4.359 -3.008 -5.814 1.00 95.00 108 ALA A N 1
ATOM 818 C CA . ALA A 1 108 ? -3.840 -4.003 -6.744 1.00 95.00 108 ALA A CA 1
ATOM 819 C C . ALA A 1 108 ? -4.065 -3.578 -8.203 1.00 95.00 108 ALA A C 1
ATOM 821 O O . ALA A 1 108 ? -3.140 -3.631 -9.013 1.00 95.00 108 ALA A O 1
ATOM 822 N N . SER A 1 109 ? -5.264 -3.083 -8.530 1.00 93.19 109 SER A N 1
ATOM 823 C CA . SER A 1 109 ? -5.571 -2.550 -9.860 1.00 93.19 109 SER A CA 1
ATOM 824 C C . SER A 1 109 ? -4.741 -1.308 -10.194 1.00 93.19 109 SER A C 1
ATOM 826 O O . SER A 1 109 ? -4.246 -1.193 -11.312 1.00 93.19 109 SER A O 1
ATOM 828 N N . GLY A 1 110 ? -4.585 -0.375 -9.252 1.00 91.00 110 GLY A N 1
ATOM 829 C CA . GLY A 1 110 ? -3.815 0.854 -9.448 1.00 91.00 110 GLY A CA 1
ATOM 830 C C . GLY A 1 110 ? -2.309 0.612 -9.565 1.00 91.00 110 GLY A C 1
ATOM 831 O O . GLY A 1 110 ? -1.634 1.292 -10.334 1.00 91.00 110 GLY A O 1
ATOM 832 N N . LEU A 1 111 ? -1.777 -0.378 -8.846 1.00 89.19 111 LEU A N 1
ATOM 833 C CA . LEU A 1 111 ? -0.401 -0.842 -9.003 1.00 89.19 111 LEU A CA 1
ATOM 834 C C . LEU A 1 111 ? -0.228 -1.530 -10.353 1.00 89.19 111 LEU A C 1
ATOM 836 O O . LEU A 1 111 ? 0.654 -1.142 -11.105 1.00 89.19 111 LEU A O 1
ATOM 840 N N . GLY A 1 112 ? -1.099 -2.480 -10.703 1.00 87.88 112 GLY A N 1
ATOM 841 C CA . GLY A 1 112 ? -1.039 -3.192 -11.980 1.00 87.88 112 GLY A CA 1
ATOM 842 C C . GLY A 1 112 ? -1.142 -2.268 -13.198 1.00 87.88 112 GLY A C 1
ATOM 843 O O . GLY A 1 112 ? -0.428 -2.472 -14.173 1.00 87.88 112 GLY A O 1
ATOM 844 N N . ALA A 1 113 ? -1.957 -1.211 -13.124 1.00 85.75 113 ALA A N 1
ATOM 845 C CA . ALA A 1 113 ? -2.097 -0.217 -14.191 1.00 85.75 113 ALA A CA 1
ATOM 846 C C . ALA A 1 113 ? -0.824 0.612 -14.444 1.00 85.75 113 ALA A C 1
ATOM 848 O O . ALA A 1 113 ? -0.699 1.220 -15.505 1.00 85.75 113 ALA A O 1
ATOM 849 N N . GLN A 1 114 ? 0.120 0.641 -13.497 1.00 78.31 114 GLN A N 1
ATOM 850 C CA . GLN A 1 114 ? 1.413 1.306 -13.684 1.00 78.31 114 GLN A CA 1
ATOM 851 C C . GLN A 1 114 ? 2.402 0.465 -14.497 1.00 78.31 114 GLN A C 1
ATOM 853 O O . GLN A 1 114 ? 3.453 0.976 -14.873 1.00 78.31 114 GLN A O 1
ATOM 858 N N . PHE A 1 115 ? 2.077 -0.795 -14.799 1.00 75.50 115 PHE A N 1
ATOM 859 C CA . PHE A 1 115 ? 2.945 -1.684 -15.561 1.00 75.50 115 PHE A CA 1
ATOM 860 C C . PHE A 1 115 ? 2.360 -1.982 -16.933 1.00 75.50 115 PHE A C 1
ATOM 862 O O . PHE A 1 115 ? 1.201 -2.372 -17.065 1.00 75.50 115 PHE A O 1
ATOM 869 N N . ASP A 1 116 ? 3.199 -1.871 -17.962 1.00 68.69 116 ASP A N 1
ATOM 870 C CA . ASP A 1 116 ? 2.869 -2.394 -19.282 1.00 68.69 116 ASP A CA 1
ATOM 871 C C . ASP A 1 116 ? 3.253 -3.888 -19.342 1.00 68.69 116 ASP A C 1
ATOM 873 O O . ASP A 1 116 ? 4.447 -4.223 -19.338 1.00 68.69 116 ASP A O 1
ATOM 877 N N . PRO A 1 117 ? 2.280 -4.817 -19.430 1.00 62.94 117 PRO A N 1
ATOM 878 C CA . PRO A 1 117 ? 2.562 -6.249 -19.509 1.00 62.94 117 PRO A CA 1
ATOM 879 C C . PRO A 1 117 ? 3.395 -6.627 -20.745 1.00 62.94 117 PRO A C 1
ATOM 881 O O . PRO A 1 117 ? 4.074 -7.657 -20.733 1.00 62.94 117 PRO A O 1
ATOM 884 N N . LYS A 1 118 ? 3.414 -5.792 -21.797 1.00 65.81 118 LYS A N 1
ATOM 885 C CA . LYS A 1 118 ? 4.275 -5.996 -22.973 1.00 65.81 118 LYS A CA 1
ATOM 886 C C . LYS A 1 118 ? 5.756 -5.822 -22.640 1.00 65.81 118 LYS A C 1
ATOM 888 O O . LYS A 1 118 ? 6.594 -6.469 -23.262 1.00 65.81 118 LYS A O 1
ATOM 893 N N . ILE A 1 119 ? 6.072 -4.977 -21.658 1.00 60.22 119 ILE A N 1
ATOM 894 C CA . ILE A 1 119 ? 7.440 -4.746 -21.178 1.00 60.22 119 ILE A CA 1
ATOM 895 C C . ILE A 1 119 ? 7.845 -5.849 -20.199 1.00 60.22 119 ILE A C 1
ATOM 897 O O . ILE A 1 119 ? 8.956 -6.370 -20.285 1.00 60.22 119 ILE A O 1
ATOM 901 N N . ALA A 1 120 ? 6.938 -6.247 -19.301 1.00 61.12 120 ALA A N 1
ATOM 902 C CA . ALA A 1 120 ? 7.229 -7.244 -18.273 1.00 61.12 120 ALA A CA 1
ATOM 903 C C . ALA A 1 120 ? 7.410 -8.670 -18.828 1.00 61.12 120 ALA A C 1
ATOM 905 O O . ALA A 1 120 ? 8.027 -9.500 -18.161 1.00 61.12 120 ALA A O 1
ATOM 906 N N . GLN A 1 121 ? 6.864 -8.972 -20.019 1.00 70.00 121 GLN A N 1
ATOM 907 C CA . GLN A 1 121 ? 6.849 -10.311 -20.645 1.00 70.00 121 GLN A CA 1
ATOM 908 C C . GLN A 1 121 ? 6.377 -11.437 -19.699 1.00 70.00 121 GLN A C 1
ATOM 910 O O . GLN A 1 121 ? 6.641 -12.619 -19.922 1.00 70.00 121 GLN A O 1
ATOM 915 N N . ARG A 1 122 ? 5.682 -11.068 -18.620 1.00 72.50 122 ARG A N 1
ATOM 916 C CA . ARG A 1 122 ? 5.214 -11.930 -17.540 1.00 72.50 122 ARG A CA 1
ATOM 917 C C . ARG A 1 122 ? 3.876 -11.401 -17.031 1.00 72.50 122 ARG A C 1
ATOM 919 O O . ARG A 1 122 ? 3.678 -10.185 -17.024 1.00 72.50 122 ARG A O 1
ATOM 926 N N . PRO A 1 123 ? 2.961 -12.289 -16.613 1.00 82.00 123 PRO A N 1
ATOM 927 C CA . PRO A 1 123 ? 1.726 -11.863 -15.978 1.00 82.00 123 PRO A CA 1
ATOM 928 C C . PRO A 1 123 ? 2.025 -11.228 -14.618 1.00 82.00 123 PRO A C 1
ATOM 930 O O . PRO A 1 123 ? 2.951 -11.641 -13.920 1.00 82.00 123 PRO A O 1
ATOM 933 N N . ILE A 1 124 ? 1.200 -10.255 -14.239 1.00 86.56 124 ILE A N 1
ATOM 934 C CA . ILE A 1 124 ? 1.191 -9.709 -12.883 1.00 86.56 124 ILE A CA 1
ATOM 935 C C . ILE A 1 124 ? 0.832 -10.835 -11.905 1.00 86.56 124 ILE A C 1
ATOM 937 O O . ILE A 1 124 ? -0.160 -11.535 -12.105 1.00 86.56 124 ILE A O 1
ATOM 941 N N . ASN A 1 125 ? 1.634 -11.010 -10.857 1.00 89.44 125 ASN A N 1
ATOM 942 C CA . ASN A 1 125 ? 1.484 -12.081 -9.879 1.00 89.44 125 ASN A CA 1
ATOM 943 C C . ASN A 1 125 ? 1.634 -11.535 -8.455 1.00 89.44 125 ASN A C 1
ATOM 945 O O . ASN A 1 125 ? 2.717 -11.576 -7.890 1.00 89.44 125 ASN A O 1
ATOM 949 N N . MET A 1 126 ? 0.558 -11.030 -7.862 1.00 93.62 126 MET A N 1
ATOM 950 C CA . MET A 1 126 ? 0.561 -10.577 -6.466 1.00 93.62 126 MET A CA 1
ATOM 951 C C . MET A 1 126 ? -0.008 -11.675 -5.566 1.00 93.62 126 MET A C 1
ATOM 953 O O . MET A 1 126 ? -1.013 -12.296 -5.911 1.00 93.62 126 MET A O 1
ATOM 957 N N . ALA A 1 127 ? 0.615 -11.907 -4.410 1.00 95.88 127 ALA A N 1
ATOM 958 C CA . ALA A 1 127 ? 0.086 -12.846 -3.424 1.00 95.88 127 ALA A CA 1
ATOM 959 C C . ALA A 1 127 ? -0.967 -12.180 -2.528 1.00 95.88 127 ALA A C 1
ATOM 961 O O . ALA A 1 127 ? -0.957 -10.964 -2.329 1.00 95.88 127 ALA A O 1
ATOM 962 N N . VAL A 1 128 ? -1.847 -12.994 -1.950 1.00 96.31 128 VAL A N 1
ATOM 963 C CA . VAL A 1 128 ? -2.789 -12.579 -0.906 1.00 96.31 128 VAL A CA 1
ATOM 964 C C . VAL A 1 128 ? -2.707 -13.591 0.229 1.00 96.31 128 VAL A C 1
ATOM 966 O O . VAL A 1 128 ? -2.659 -14.795 -0.017 1.00 96.31 128 VAL A O 1
ATOM 969 N N . ALA A 1 129 ? -2.682 -13.102 1.462 1.00 96.12 129 ALA A N 1
ATOM 970 C CA . ALA A 1 129 ? -2.750 -13.905 2.671 1.00 96.12 129 ALA A CA 1
ATOM 971 C C . ALA A 1 129 ? -3.733 -13.277 3.662 1.00 96.12 129 ALA A C 1
ATOM 973 O O . ALA A 1 129 ? -3.931 -12.059 3.674 1.00 96.12 129 ALA A O 1
ATOM 974 N N . TYR A 1 130 ? -4.332 -14.108 4.510 1.00 96.19 130 TYR A N 1
ATOM 975 C CA . TYR A 1 130 ? -5.106 -13.615 5.640 1.00 96.19 130 TYR A CA 1
ATOM 976 C C . TYR A 1 130 ? -4.186 -13.284 6.817 1.00 96.19 130 TYR A C 1
ATOM 978 O O . TYR A 1 130 ? -3.130 -13.898 6.991 1.00 96.19 130 TYR A O 1
ATOM 986 N N . SER A 1 131 ? -4.566 -12.275 7.597 1.00 93.38 131 SER A N 1
ATOM 987 C CA . SER A 1 131 ? -3.753 -11.741 8.692 1.00 93.38 131 SER A CA 1
ATOM 988 C C . SER A 1 131 ? -3.520 -12.739 9.829 1.00 93.38 131 SER A C 1
ATOM 990 O O . SER A 1 131 ? -2.482 -12.679 10.485 1.00 93.38 131 SER A O 1
ATOM 992 N N . ASP A 1 132 ? -4.464 -13.655 10.041 1.00 91.12 132 ASP A N 1
ATOM 993 C CA . ASP A 1 132 ? -4.448 -14.678 11.090 1.00 91.12 132 ASP A CA 1
ATOM 994 C C . ASP A 1 132 ? -3.515 -15.858 10.774 1.00 91.12 132 ASP A C 1
ATOM 996 O O . ASP A 1 132 ? -3.109 -16.591 11.676 1.00 91.12 132 ASP A O 1
ATOM 1000 N N . ALA A 1 133 ? -3.140 -16.025 9.506 1.00 88.75 133 ALA A N 1
ATOM 1001 C CA . ALA A 1 133 ? -2.319 -17.128 9.029 1.00 88.75 133 ALA A CA 1
ATOM 1002 C C . ALA A 1 133 ? -1.311 -16.656 7.971 1.00 88.75 133 ALA A C 1
ATOM 1004 O O . ALA A 1 133 ? -1.331 -17.110 6.824 1.00 88.75 133 ALA A O 1
ATOM 1005 N N . LEU A 1 134 ? -0.414 -15.741 8.353 1.00 90.94 134 LEU A N 1
ATOM 1006 C CA . LEU A 1 134 ? 0.599 -15.208 7.444 1.00 90.94 134 LEU A CA 1
ATOM 1007 C C . LEU A 1 134 ? 1.654 -16.281 7.084 1.00 90.94 134 LEU A C 1
ATOM 1009 O O . LEU A 1 134 ? 2.382 -16.733 7.972 1.00 90.94 134 LEU A O 1
ATOM 1013 N N . PRO A 1 135 ? 1.792 -16.681 5.802 1.00 93.56 135 PRO A N 1
ATOM 1014 C CA . PRO A 1 135 ? 2.775 -17.682 5.398 1.00 93.56 135 PRO A CA 1
ATOM 1015 C C . PRO A 1 135 ? 4.215 -17.197 5.585 1.00 93.56 135 PRO A C 1
ATOM 1017 O O . PRO A 1 135 ? 4.528 -16.027 5.359 1.00 93.56 135 PRO A O 1
ATOM 1020 N N . GLU A 1 136 ? 5.124 -18.123 5.889 1.00 92.31 136 GLU A N 1
ATOM 1021 C CA . GLU A 1 136 ? 6.543 -17.799 6.090 1.00 92.31 136 GLU A CA 1
ATOM 1022 C C . GLU A 1 136 ? 7.217 -17.253 4.821 1.00 92.31 136 GLU A C 1
ATOM 1024 O O . GLU A 1 136 ? 8.098 -16.396 4.890 1.00 92.31 136 GLU A O 1
ATOM 1029 N N . GLU A 1 137 ? 6.764 -17.685 3.640 1.00 91.62 137 GLU A N 1
ATOM 1030 C CA . GLU A 1 137 ? 7.199 -17.110 2.362 1.00 91.62 137 GLU A CA 1
ATOM 1031 C C . GLU A 1 137 ? 6.852 -15.616 2.277 1.00 91.62 137 GLU A C 1
ATOM 1033 O O . GLU A 1 137 ? 7.685 -14.804 1.873 1.00 91.62 137 GLU A O 1
ATOM 1038 N N . THR A 1 138 ? 5.645 -15.234 2.705 1.00 93.25 138 THR A N 1
ATOM 1039 C CA . THR A 1 138 ? 5.210 -13.834 2.723 1.00 93.25 138 THR A CA 1
ATOM 1040 C C . THR A 1 138 ? 6.049 -13.006 3.683 1.00 93.25 138 THR A C 1
ATOM 1042 O O . THR A 1 138 ? 6.438 -11.893 3.342 1.00 93.25 138 THR A O 1
ATOM 1045 N N . ARG A 1 139 ? 6.385 -13.556 4.854 1.00 91.12 139 ARG A N 1
ATOM 1046 C CA . ARG A 1 139 ? 7.273 -12.882 5.803 1.00 91.12 139 ARG A CA 1
ATOM 1047 C C . ARG A 1 139 ? 8.669 -12.681 5.206 1.00 91.12 139 ARG A C 1
ATOM 1049 O O . ARG A 1 139 ? 9.217 -11.583 5.182 1.00 91.12 139 ARG A O 1
ATOM 1056 N N . THR A 1 140 ? 9.267 -13.745 4.693 1.00 89.69 140 THR A N 1
ATOM 1057 C CA . THR A 1 140 ? 10.703 -13.743 4.396 1.00 89.69 140 THR A CA 1
ATOM 1058 C C . THR A 1 140 ? 11.068 -13.217 3.013 1.00 89.69 140 THR A C 1
ATOM 1060 O O . THR A 1 140 ? 12.210 -12.792 2.848 1.00 89.69 140 THR A O 1
ATOM 1063 N N . GLN A 1 141 ? 10.152 -13.238 2.038 1.00 90.12 141 GLN A N 1
ATOM 1064 C CA . GLN A 1 141 ? 10.484 -12.989 0.627 1.00 90.12 141 GLN A CA 1
ATOM 1065 C C . GLN A 1 141 ? 9.700 -11.853 -0.036 1.00 90.12 141 GLN A C 1
ATOM 1067 O O . GLN A 1 141 ? 9.929 -11.581 -1.220 1.00 90.12 141 GLN A O 1
ATOM 1072 N N . ARG A 1 142 ? 8.753 -11.222 0.668 1.00 92.81 142 ARG A N 1
ATOM 1073 C CA . ARG A 1 142 ? 7.808 -10.281 0.058 1.00 92.81 142 ARG A CA 1
ATOM 1074 C C . ARG A 1 142 ? 7.726 -8.960 0.813 1.00 92.81 142 ARG A C 1
ATOM 1076 O O . ARG A 1 142 ? 7.845 -8.897 2.031 1.00 92.81 142 ARG A O 1
ATOM 1083 N N . GLU A 1 143 ? 7.479 -7.908 0.046 1.00 94.31 143 GLU A N 1
ATOM 1084 C CA . GLU A 1 143 ? 6.947 -6.644 0.533 1.00 94.31 143 GLU A CA 1
ATOM 1085 C C . GLU A 1 143 ? 5.478 -6.855 0.907 1.00 94.31 143 GLU A C 1
ATOM 1087 O O . GLU A 1 143 ? 4.695 -7.390 0.113 1.00 94.31 143 GLU A O 1
ATOM 1092 N N . VAL A 1 144 ? 5.099 -6.439 2.109 1.00 95.75 144 VAL A N 1
ATOM 1093 C CA . VAL A 1 144 ? 3.750 -6.664 2.630 1.00 95.75 144 VAL A CA 1
ATOM 1094 C C . VAL A 1 144 ? 2.938 -5.382 2.537 1.00 95.75 144 VAL A C 1
ATOM 1096 O O . VAL A 1 144 ? 3.367 -4.332 3.004 1.00 95.75 144 VAL A O 1
ATOM 1099 N N . ILE A 1 145 ? 1.739 -5.475 1.967 1.00 97.19 145 ILE A N 1
ATOM 1100 C CA . ILE A 1 145 ? 0.734 -4.415 1.992 1.00 97.19 145 ILE A CA 1
ATOM 1101 C C . ILE A 1 145 ? -0.411 -4.893 2.885 1.00 97.19 145 ILE A C 1
ATOM 1103 O O . ILE A 1 145 ? -1.247 -5.690 2.461 1.00 97.19 145 ILE A O 1
ATOM 1107 N N . ALA A 1 146 ? -0.426 -4.443 4.136 1.00 97.12 146 ALA A N 1
ATOM 1108 C CA . ALA A 1 146 ? -1.497 -4.764 5.072 1.00 97.12 146 ALA A CA 1
ATOM 1109 C C . ALA A 1 146 ? -2.643 -3.768 4.875 1.00 97.12 146 ALA A C 1
ATOM 1111 O O . ALA A 1 146 ? -2.410 -2.563 4.961 1.00 97.12 146 ALA A O 1
ATOM 1112 N N . VAL A 1 147 ? -3.855 -4.247 4.587 1.00 98.00 147 VAL A N 1
ATOM 1113 C CA . VAL A 1 147 ? -5.006 -3.378 4.293 1.00 98.00 147 VAL A CA 1
ATOM 1114 C C . VAL A 1 147 ? -6.204 -3.781 5.133 1.00 98.00 147 VAL A C 1
ATOM 1116 O O . VAL A 1 147 ? -6.640 -4.930 5.065 1.00 98.00 147 VAL A O 1
ATOM 1119 N N . GLY A 1 148 ? -6.756 -2.832 5.887 1.00 96.81 148 GLY A N 1
ATOM 1120 C CA . GLY A 1 148 ? -7.980 -3.063 6.648 1.00 96.81 148 GLY A CA 1
ATOM 1121 C C . GLY A 1 148 ? -8.072 -2.293 7.957 1.00 96.81 148 GLY A C 1
ATOM 1122 O O . GLY A 1 148 ? -7.273 -1.401 8.239 1.00 96.81 148 GLY A O 1
ATOM 1123 N N . LYS A 1 149 ? -9.049 -2.651 8.785 1.00 95.19 149 LYS A N 1
ATOM 1124 C CA . LYS A 1 149 ? -9.142 -2.142 10.164 1.00 95.19 149 LYS A CA 1
ATOM 1125 C C . LYS A 1 149 ? -8.143 -2.863 11.059 1.00 95.19 149 LYS A C 1
ATOM 1127 O O . LYS A 1 149 ? -7.991 -4.083 10.943 1.00 95.19 149 LYS A O 1
ATOM 1132 N N . ALA A 1 150 ? -7.508 -2.151 11.987 1.00 94.12 150 ALA A N 1
ATOM 1133 C CA . ALA A 1 150 ? -6.554 -2.755 12.919 1.00 94.12 150 ALA A CA 1
ATOM 1134 C C . ALA A 1 150 ? -7.199 -3.879 13.753 1.00 94.12 150 ALA A C 1
ATOM 1136 O O . ALA A 1 150 ? -6.579 -4.918 13.968 1.00 94.12 150 ALA A O 1
ATOM 1137 N N . SER A 1 151 ? -8.470 -3.721 14.130 1.00 93.00 151 SER A N 1
ATOM 1138 C CA . SER A 1 151 ? -9.278 -4.727 14.829 1.00 93.00 151 SER A CA 1
ATOM 1139 C C . SER A 1 151 ? -9.545 -6.000 14.015 1.00 93.00 151 SER A C 1
ATOM 1141 O O . SER A 1 151 ? -9.793 -7.057 14.593 1.00 93.00 151 SER A O 1
ATOM 1143 N N . THR A 1 152 ? -9.477 -5.925 12.682 1.00 92.94 152 THR A N 1
ATOM 1144 C CA . THR A 1 152 ? -9.730 -7.060 11.773 1.00 92.94 152 THR A CA 1
ATOM 1145 C C . THR A 1 152 ? -8.457 -7.768 11.317 1.00 92.94 152 THR A C 1
ATOM 1147 O O . THR A 1 152 ? -8.513 -8.932 10.920 1.00 92.94 152 THR A O 1
ATOM 1150 N N . LEU A 1 153 ? -7.306 -7.097 11.408 1.00 92.00 153 LEU A N 1
ATOM 1151 C CA . LEU A 1 153 ? -5.987 -7.624 11.052 1.00 92.00 153 LEU A CA 1
ATOM 1152 C C . LEU A 1 153 ? -5.370 -8.436 12.206 1.00 92.00 153 LEU A C 1
ATOM 1154 O O . LEU A 1 153 ? -4.238 -8.203 12.634 1.00 92.00 153 LEU A O 1
ATOM 1158 N N . LEU A 1 154 ? -6.133 -9.397 12.729 1.00 87.94 154 LEU A N 1
ATOM 1159 C CA . LEU A 1 154 ? -5.723 -10.243 13.853 1.00 87.94 154 LEU A CA 1
ATOM 1160 C C . LEU A 1 154 ? -4.456 -11.040 13.515 1.00 87.94 154 LEU A C 1
ATOM 1162 O O . LEU A 1 154 ? -4.287 -11.451 12.370 1.00 87.94 154 LEU A O 1
ATOM 1166 N N . GLY A 1 155 ? -3.584 -11.265 14.503 1.00 86.62 155 GLY A N 1
ATOM 1167 C CA . GLY A 1 155 ? -2.313 -11.982 14.350 1.00 86.62 155 GLY A CA 1
ATOM 1168 C C . GLY A 1 155 ? -1.180 -11.074 13.877 1.00 86.62 155 GLY A C 1
ATOM 1169 O O . GLY A 1 155 ? -0.259 -10.784 14.637 1.00 86.62 155 GLY A O 1
ATOM 1170 N N . VAL A 1 156 ? -1.265 -10.557 12.646 1.00 89.44 156 VAL A N 1
ATOM 1171 C CA . VAL A 1 156 ? -0.210 -9.684 12.094 1.00 89.44 156 VAL A CA 1
ATOM 1172 C C . V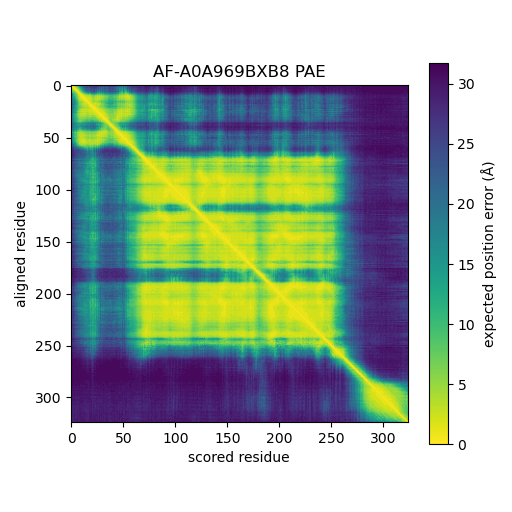AL A 1 156 ? -0.033 -8.391 12.901 1.00 89.44 156 VAL A C 1
ATOM 1174 O O . VAL A 1 156 ? 1.086 -7.894 13.041 1.00 89.44 156 VAL A O 1
ATOM 1177 N N . MET A 1 157 ? -1.115 -7.852 13.475 1.00 91.25 157 MET A N 1
ATOM 1178 C CA . MET A 1 157 ? -1.035 -6.640 14.288 1.00 91.25 157 MET A CA 1
ATOM 1179 C C . MET A 1 157 ? -0.252 -6.844 15.585 1.00 91.25 157 MET A C 1
ATOM 1181 O O . MET A 1 157 ? 0.395 -5.901 16.018 1.00 91.25 157 MET A O 1
ATOM 1185 N N . ASP A 1 158 ? -0.205 -8.038 16.175 1.00 87.06 158 ASP A N 1
ATOM 1186 C CA . ASP A 1 158 ? 0.579 -8.257 17.402 1.00 87.06 158 ASP A CA 1
ATOM 1187 C C . ASP A 1 158 ? 2.087 -8.069 17.151 1.00 87.06 158 ASP A C 1
ATOM 1189 O O . ASP A 1 158 ? 2.820 -7.544 17.995 1.00 87.06 158 ASP A O 1
ATOM 1193 N N . GLU A 1 159 ? 2.540 -8.431 15.950 1.00 88.31 159 GLU A N 1
ATOM 1194 C CA . GLU A 1 159 ? 3.921 -8.252 15.502 1.00 88.31 159 GLU A CA 1
ATOM 1195 C C . GLU A 1 159 ? 4.191 -6.800 15.070 1.00 88.31 159 GLU A C 1
ATOM 1197 O O . GLU A 1 159 ? 5.209 -6.207 15.440 1.00 88.31 159 GLU A O 1
ATOM 1202 N N . LEU A 1 160 ? 3.271 -6.199 14.304 1.00 91.38 160 LEU A N 1
ATOM 1203 C CA . LEU A 1 160 ? 3.453 -4.859 13.737 1.00 91.38 160 LEU A CA 1
ATOM 1204 C C . LEU A 1 160 ? 3.258 -3.741 14.763 1.00 91.38 160 LEU A C 1
ATOM 1206 O O . LEU A 1 160 ? 3.993 -2.755 14.743 1.00 91.38 160 LEU A O 1
ATOM 1210 N N . ASN A 1 161 ? 2.300 -3.867 15.679 1.00 91.69 161 ASN A N 1
ATOM 1211 C CA . ASN A 1 161 ? 1.856 -2.759 16.525 1.00 91.69 161 ASN A CA 1
ATOM 1212 C C . ASN A 1 161 ? 2.963 -2.198 17.428 1.00 91.69 161 ASN A C 1
ATOM 1214 O O . ASN A 1 161 ? 2.948 -1.025 17.789 1.00 91.69 161 ASN A O 1
ATOM 1218 N N . ASN A 1 162 ? 3.971 -3.002 17.767 1.00 87.69 162 ASN A N 1
ATOM 1219 C CA . ASN A 1 162 ? 5.092 -2.542 18.585 1.00 87.69 162 ASN A CA 1
ATOM 1220 C C . ASN A 1 162 ? 6.061 -1.619 17.838 1.00 87.69 162 ASN A C 1
ATOM 1222 O O . ASN A 1 162 ? 6.702 -0.777 18.476 1.00 87.69 162 ASN A O 1
ATOM 1226 N N . VAL A 1 163 ? 6.136 -1.766 16.515 1.00 88.81 163 VAL A N 1
ATOM 1227 C CA . VAL A 1 163 ? 7.053 -1.040 15.628 1.00 88.81 163 VAL A CA 1
ATOM 1228 C C . VAL A 1 163 ? 6.340 -0.053 14.701 1.00 88.81 163 VAL A C 1
ATOM 1230 O O . VAL A 1 163 ? 7.006 0.694 13.983 1.00 88.81 163 VAL A O 1
ATOM 1233 N N . LEU A 1 164 ? 5.002 -0.041 14.698 1.00 90.88 164 LEU A N 1
ATOM 1234 C CA . LEU A 1 164 ? 4.224 0.909 13.914 1.00 90.88 164 LEU A CA 1
ATOM 1235 C C . LEU A 1 164 ? 4.551 2.350 14.329 1.00 90.88 164 LEU A C 1
ATOM 1237 O O . LEU A 1 164 ? 4.612 2.647 15.526 1.00 90.88 164 LEU A O 1
ATOM 1241 N N . PRO A 1 165 ? 4.696 3.262 13.352 1.00 89.06 165 PRO A N 1
ATOM 1242 C CA . PRO A 1 165 ? 4.836 4.686 13.617 1.00 89.06 165 PRO A CA 1
ATOM 1243 C C . PRO A 1 165 ? 3.739 5.258 14.532 1.00 89.06 165 PRO A C 1
ATOM 1245 O O . PRO A 1 165 ? 4.035 6.002 15.466 1.00 89.06 165 PRO A O 1
ATOM 1248 N N . ALA A 1 166 ? 2.487 4.881 14.276 1.00 90.62 166 ALA A N 1
ATOM 1249 C CA . ALA A 1 166 ? 1.333 5.174 15.113 1.00 90.62 166 ALA A CA 1
ATOM 1250 C C . ALA A 1 166 ? 0.612 3.855 15.448 1.00 90.62 166 ALA A C 1
ATOM 1252 O O . ALA A 1 166 ? -0.158 3.354 14.620 1.00 90.62 166 ALA A O 1
ATOM 1253 N N . PRO A 1 167 ? 0.881 3.251 16.619 1.00 92.06 167 PRO A N 1
ATOM 1254 C CA . PRO A 1 167 ? 0.215 2.028 17.054 1.00 92.06 167 PRO A CA 1
ATOM 1255 C C . PRO A 1 167 ? -1.280 2.223 17.314 1.00 92.06 167 PRO A C 1
ATOM 1257 O O . PRO A 1 167 ? -1.744 3.314 17.637 1.00 92.06 167 PRO A O 1
ATOM 1260 N N . PHE A 1 168 ? -2.016 1.123 17.266 1.00 92.00 168 PHE A N 1
ATOM 1261 C CA . PHE A 1 168 ? -3.428 1.032 17.602 1.00 92.00 168 PHE A CA 1
ATOM 1262 C C . PHE A 1 168 ? -3.585 0.399 18.989 1.00 92.00 168 PHE A C 1
ATOM 1264 O O . PHE A 1 168 ? -2.916 -0.594 19.298 1.00 92.00 168 PHE A O 1
ATOM 1271 N N . PRO A 1 169 ? -4.452 0.937 19.860 1.00 88.38 169 PRO A N 1
ATOM 1272 C CA . PRO A 1 169 ? -4.880 0.237 21.062 1.00 88.38 169 PRO A CA 1
ATOM 1273 C C . PRO A 1 169 ? -5.469 -1.127 20.710 1.00 88.38 169 PRO A C 1
ATOM 1275 O O . PRO A 1 169 ? -6.054 -1.308 19.643 1.00 88.38 169 PRO A O 1
ATOM 1278 N N . GLN A 1 170 ? -5.352 -2.085 21.624 1.00 83.94 170 GLN A N 1
ATOM 1279 C CA . GLN A 1 170 ? -5.886 -3.425 21.410 1.00 83.94 170 GLN A CA 1
ATOM 1280 C C . GLN A 1 170 ? -7.389 -3.372 21.087 1.00 83.94 170 GLN A C 1
ATOM 1282 O O . GLN A 1 170 ? -8.173 -2.813 21.854 1.00 83.94 170 GLN A O 1
ATOM 1287 N N . GLY A 1 171 ? -7.775 -3.941 19.941 1.00 82.38 171 GLY A N 1
ATOM 1288 C CA . GLY A 1 171 ? -9.161 -3.955 19.460 1.00 82.38 171 GLY A CA 1
ATOM 1289 C C . GLY A 1 171 ? -9.713 -2.595 19.013 1.00 82.38 171 GLY A C 1
ATOM 1290 O O . GLY A 1 171 ? -10.901 -2.506 18.720 1.00 82.38 171 GLY A O 1
ATOM 1291 N N . GLY A 1 172 ? -8.888 -1.544 18.972 1.00 88.12 172 GLY A N 1
ATOM 1292 C CA . GLY A 1 172 ? -9.274 -0.215 18.509 1.00 88.12 172 GLY A CA 1
ATOM 1293 C C . GLY A 1 172 ? -8.799 0.066 17.086 1.00 88.12 172 GLY A C 1
ATOM 1294 O O . GLY A 1 172 ? -7.736 -0.388 16.677 1.00 88.12 172 GLY A O 1
ATOM 1295 N N . ASP A 1 173 ? -9.558 0.890 16.365 1.00 91.81 173 ASP A N 1
ATOM 1296 C CA . ASP A 1 173 ? -9.251 1.287 14.981 1.00 91.81 173 ASP A CA 1
ATOM 1297 C C . ASP A 1 173 ? -8.738 2.732 14.861 1.00 91.81 173 ASP A C 1
ATOM 1299 O O . ASP A 1 173 ? -8.601 3.274 13.766 1.00 91.81 173 ASP A O 1
ATOM 1303 N N . PHE A 1 174 ? -8.414 3.355 15.997 1.00 90.06 174 PHE A N 1
ATOM 1304 C CA . PHE A 1 174 ? -7.816 4.685 16.064 1.00 90.06 174 PHE A CA 1
ATOM 1305 C C . PHE A 1 174 ? -6.356 4.593 16.493 1.00 90.06 174 PHE A C 1
ATOM 1307 O O . PHE A 1 174 ? -6.055 4.114 17.587 1.00 90.06 174 PHE A O 1
ATOM 1314 N N . ALA A 1 175 ? -5.456 5.081 15.644 1.00 88.31 175 ALA A N 1
ATOM 1315 C CA . ALA A 1 175 ? -4.034 5.107 15.951 1.00 88.31 175 ALA A CA 1
ATOM 1316 C C . ALA A 1 175 ? -3.698 6.204 16.974 1.00 88.31 175 ALA A C 1
ATOM 1318 O O . ALA A 1 175 ? -4.292 7.284 16.967 1.00 88.31 175 ALA A O 1
ATOM 1319 N N . ILE A 1 176 ? -2.701 5.943 17.815 1.00 84.31 176 ILE A N 1
ATOM 1320 C CA . ILE A 1 176 ? -2.136 6.893 18.774 1.00 84.31 176 ILE A CA 1
ATOM 1321 C C . ILE A 1 176 ? -0.673 7.118 18.405 1.00 84.31 176 ILE A C 1
ATOM 1323 O O . ILE A 1 176 ? 0.113 6.178 18.347 1.00 84.31 176 ILE A O 1
ATOM 1327 N N . GLU A 1 177 ? -0.282 8.369 18.189 1.00 78.06 177 GLU A N 1
ATOM 1328 C CA . GLU A 1 177 ? 1.118 8.720 17.962 1.00 78.06 177 GLU A CA 1
ATOM 1329 C C . GLU A 1 177 ? 1.866 8.776 19.305 1.00 78.06 177 GLU A C 1
ATOM 1331 O O . GLU A 1 177 ? 1.481 9.525 20.204 1.00 78.06 177 GLU A O 1
ATOM 1336 N N . ARG A 1 178 ? 2.925 7.965 19.459 1.00 65.94 178 ARG A N 1
ATOM 1337 C CA . ARG A 1 178 ? 3.661 7.821 20.735 1.00 65.94 178 ARG A CA 1
ATOM 1338 C C . ARG A 1 178 ? 4.332 9.117 21.204 1.00 65.94 178 ARG A C 1
ATOM 1340 O O . ARG A 1 178 ? 4.446 9.323 22.407 1.00 65.94 178 ARG A O 1
ATOM 1347 N N . ASP A 1 179 ? 4.705 9.987 20.268 1.00 63.78 179 ASP A N 1
ATOM 1348 C CA . ASP A 1 179 ? 5.519 11.181 20.524 1.00 63.78 179 ASP A CA 1
ATOM 1349 C C . ASP A 1 179 ? 4.803 12.494 20.160 1.00 63.78 179 ASP A C 1
ATOM 1351 O O . ASP A 1 179 ? 5.429 13.557 20.105 1.00 63.78 179 ASP A O 1
ATOM 1355 N N . ALA A 1 180 ? 3.488 12.450 19.914 1.00 62.91 180 ALA A N 1
ATOM 1356 C CA . ALA A 1 180 ? 2.735 13.658 19.608 1.00 62.91 180 ALA A CA 1
ATOM 1357 C C . ALA A 1 180 ? 2.575 14.526 20.870 1.00 62.91 180 ALA A C 1
ATOM 1359 O O . ALA A 1 180 ? 2.025 14.057 21.871 1.00 62.91 180 ALA A O 1
ATOM 1360 N N . PRO A 1 181 ? 2.957 15.818 20.831 1.00 52.31 181 PRO A N 1
ATOM 1361 C CA . PRO A 1 181 ? 2.745 16.735 21.954 1.00 52.31 181 PRO A CA 1
ATOM 1362 C C . PRO A 1 181 ? 1.254 16.969 22.258 1.00 52.31 181 PRO A C 1
ATOM 1364 O O . PRO A 1 181 ? 0.915 17.461 23.333 1.00 52.31 181 PRO A O 1
ATOM 1367 N N . LEU A 1 182 ? 0.360 16.609 21.331 1.00 55.88 182 LEU A N 1
ATOM 1368 C CA . LEU A 1 182 ? -1.089 16.649 21.492 1.00 55.88 182 LEU A CA 1
ATOM 1369 C C . LEU A 1 182 ? -1.684 15.313 21.035 1.00 55.88 182 LEU A C 1
ATOM 1371 O O . LEU A 1 182 ? -1.674 14.998 19.848 1.00 55.88 182 LEU A O 1
ATOM 1375 N N . GLN A 1 183 ? -2.243 14.543 21.970 1.00 59.78 183 GLN A N 1
ATOM 1376 C CA . GLN A 1 183 ? -3.041 13.366 21.629 1.00 59.78 183 GLN A CA 1
ATOM 1377 C C . GLN A 1 183 ? -4.409 13.825 21.125 1.00 59.78 183 GLN A C 1
ATOM 1379 O O . GLN A 1 183 ? -5.300 14.160 21.909 1.00 59.78 183 GLN A O 1
ATOM 1384 N N . TYR A 1 184 ? -4.573 13.873 19.805 1.00 53.88 184 TYR A N 1
ATOM 1385 C CA . TYR A 1 184 ? -5.856 14.199 19.202 1.00 53.88 184 TYR A CA 1
ATOM 1386 C C . TYR A 1 184 ? -6.813 13.010 19.349 1.00 53.88 184 TYR A C 1
ATOM 1388 O O . TYR A 1 184 ? -6.620 11.960 18.738 1.00 53.88 184 TYR A O 1
ATOM 1396 N N . ARG A 1 185 ? -7.860 13.163 20.168 1.00 60.88 185 ARG A N 1
ATOM 1397 C CA . ARG A 1 185 ? -8.983 12.219 20.199 1.00 60.88 185 ARG A CA 1
ATOM 1398 C C . ARG A 1 185 ? -9.937 12.581 19.076 1.00 60.88 185 ARG A C 1
ATOM 1400 O O . ARG A 1 185 ? -10.752 13.491 19.215 1.00 60.88 185 ARG A O 1
ATOM 1407 N N . ALA A 1 186 ? -9.815 11.868 17.967 1.00 64.69 186 ALA A N 1
ATOM 1408 C CA . ALA A 1 186 ? -10.831 11.915 16.937 1.00 64.69 186 ALA A CA 1
ATOM 1409 C C . ALA A 1 186 ? -12.184 11.438 17.507 1.00 64.69 186 ALA A C 1
ATOM 1411 O O . ALA A 1 186 ? -12.205 10.546 18.364 1.00 64.69 186 ALA A O 1
ATOM 1412 N N . PRO A 1 187 ? -13.311 12.012 17.055 1.00 66.75 187 PRO A N 1
ATOM 1413 C CA . PRO A 1 187 ? -14.629 11.444 17.311 1.00 66.75 187 PRO A CA 1
ATOM 1414 C C . PRO A 1 187 ? -14.662 9.971 16.887 1.00 66.75 187 PRO A C 1
ATOM 1416 O O . PRO A 1 187 ? -14.077 9.619 15.865 1.00 66.75 187 PRO A O 1
ATOM 1419 N N . ALA A 1 188 ? -15.374 9.125 17.637 1.00 65.00 188 ALA A N 1
ATOM 1420 C CA . ALA A 1 188 ? -15.447 7.683 17.368 1.00 65.00 188 ALA A CA 1
ATOM 1421 C C . ALA A 1 188 ? -16.008 7.336 15.971 1.00 65.00 188 ALA A C 1
ATOM 1423 O O . ALA A 1 188 ? -15.823 6.222 15.497 1.00 65.00 188 ALA A O 1
ATOM 1424 N N . GLU A 1 189 ? -16.661 8.296 15.314 1.00 71.00 189 GLU A N 1
ATOM 1425 C CA . GLU A 1 189 ? -17.280 8.167 13.989 1.00 71.00 189 GLU A CA 1
ATOM 1426 C C . GLU A 1 189 ? -16.484 8.875 12.879 1.00 71.00 189 GLU A C 1
ATOM 1428 O O . GLU A 1 189 ? -16.953 8.977 11.752 1.00 71.00 189 GLU A O 1
ATOM 1433 N N . ALA A 1 190 ? -15.297 9.413 13.174 1.00 84.19 190 ALA A N 1
ATOM 1434 C CA . ALA A 1 190 ? -14.507 10.101 12.161 1.00 84.19 190 ALA A CA 1
ATOM 1435 C C . ALA A 1 190 ? -13.916 9.107 11.151 1.00 84.19 190 ALA A C 1
ATOM 1437 O O . ALA A 1 190 ? -13.269 8.134 11.543 1.00 84.19 190 ALA A O 1
ATOM 1438 N N . ASP A 1 191 ? -14.076 9.401 9.860 1.00 90.69 191 ASP A N 1
ATOM 1439 C CA . ASP A 1 191 ? -13.503 8.639 8.748 1.00 90.69 191 ASP A CA 1
ATOM 1440 C C . ASP A 1 191 ? -12.021 8.987 8.557 1.00 90.69 191 ASP A C 1
ATOM 1442 O O . ASP A 1 191 ? -11.652 9.831 7.739 1.00 90.69 191 ASP A O 1
ATOM 1446 N N . ILE A 1 192 ? -11.155 8.347 9.340 1.00 91.12 192 ILE A N 1
ATOM 1447 C CA . ILE A 1 192 ? -9.713 8.589 9.320 1.00 91.12 192 ILE A CA 1
ATOM 1448 C C . ILE A 1 192 ? -9.015 7.394 8.688 1.00 91.12 192 ILE A C 1
ATOM 1450 O O . ILE A 1 192 ? -9.200 6.246 9.088 1.00 91.12 192 ILE A O 1
ATOM 1454 N N . GLY A 1 193 ? -8.194 7.684 7.689 1.00 93.94 193 GLY A N 1
ATOM 1455 C CA . GLY A 1 193 ? -7.261 6.767 7.067 1.00 93.94 193 GLY A CA 1
ATOM 1456 C C . GLY A 1 193 ? -5.849 6.940 7.620 1.00 93.94 193 GLY A C 1
ATOM 14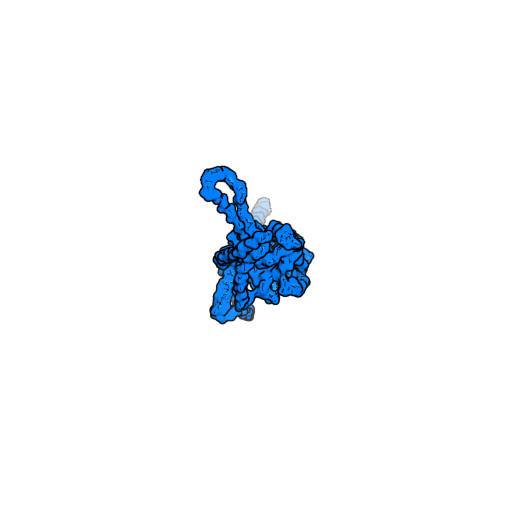57 O O . GLY A 1 193 ? -5.420 8.047 7.942 1.00 93.94 193 GLY A O 1
ATOM 1458 N N . TYR A 1 194 ? -5.105 5.845 7.685 1.00 94.69 194 TYR A N 1
ATOM 1459 C CA . TYR A 1 194 ? -3.722 5.806 8.138 1.00 94.69 194 TYR A CA 1
ATOM 1460 C C . TYR A 1 194 ? -2.874 5.105 7.085 1.00 94.69 194 TYR A C 1
ATOM 1462 O O . TYR A 1 194 ? -3.170 3.982 6.684 1.00 94.69 194 TYR A O 1
ATOM 1470 N N . VAL A 1 195 ? -1.793 5.749 6.663 1.00 95.81 195 VAL A N 1
ATOM 1471 C CA . VAL A 1 195 ? -0.787 5.162 5.780 1.00 95.81 195 VAL A CA 1
ATOM 1472 C C . VAL A 1 195 ? 0.529 5.151 6.534 1.00 95.81 195 VAL A C 1
ATOM 1474 O O . VAL A 1 195 ? 1.072 6.206 6.851 1.00 95.81 195 VAL A O 1
ATOM 1477 N N . GLN A 1 196 ? 1.038 3.963 6.841 1.00 94.69 196 GLN A N 1
ATOM 1478 C CA . GLN A 1 196 ? 2.265 3.793 7.613 1.00 94.69 196 GLN A CA 1
ATOM 1479 C C . GLN A 1 196 ? 3.239 2.909 6.845 1.00 94.69 196 GLN A C 1
ATOM 1481 O O . GLN A 1 196 ? 2.864 1.843 6.364 1.00 94.69 196 GLN A O 1
ATOM 1486 N N . LEU A 1 197 ? 4.491 3.340 6.731 1.00 94.06 197 LEU A N 1
ATOM 1487 C CA . LEU A 1 197 ? 5.557 2.568 6.101 1.00 94.06 197 LEU A CA 1
ATOM 1488 C C . LEU A 1 197 ? 6.639 2.270 7.128 1.00 94.06 197 LEU A C 1
ATOM 1490 O O . LEU A 1 197 ? 7.127 3.160 7.820 1.00 94.06 197 LEU A O 1
ATOM 1494 N N . LEU A 1 198 ? 7.038 1.012 7.206 1.00 92.56 198 LEU A N 1
ATOM 1495 C CA . LEU A 1 198 ? 8.063 0.544 8.124 1.00 92.56 198 LEU A CA 1
ATOM 1496 C C . LEU A 1 198 ? 8.849 -0.606 7.500 1.00 92.56 198 LEU A C 1
ATOM 1498 O O . LEU A 1 198 ? 8.438 -1.182 6.494 1.00 92.56 198 LEU A O 1
ATOM 1502 N N . LEU A 1 199 ? 9.994 -0.937 8.090 1.00 91.50 199 LEU A N 1
ATOM 1503 C CA . LEU A 1 199 ? 10.673 -2.192 7.786 1.00 91.50 199 LEU A CA 1
ATOM 1504 C C . LEU A 1 199 ? 9.896 -3.347 8.418 1.00 91.50 199 LEU A C 1
ATOM 1506 O O . LEU A 1 199 ? 9.321 -3.199 9.498 1.00 91.50 199 LEU A O 1
ATOM 1510 N N . ALA A 1 200 ? 9.881 -4.491 7.746 1.00 91.25 200 ALA A N 1
ATOM 1511 C CA . ALA A 1 200 ? 9.203 -5.662 8.262 1.00 91.25 200 ALA A CA 1
ATOM 1512 C C . ALA A 1 200 ? 9.942 -6.200 9.507 1.00 91.25 200 ALA A C 1
ATOM 1514 O O . ALA A 1 200 ? 11.154 -6.425 9.424 1.00 91.25 200 ALA A O 1
ATOM 1515 N N . PRO A 1 201 ? 9.250 -6.447 10.641 1.00 90.38 201 PRO A N 1
ATOM 1516 C CA . PRO A 1 201 ? 9.886 -6.919 11.879 1.00 90.38 201 PRO A CA 1
ATOM 1517 C C . PRO A 1 201 ? 10.679 -8.216 11.703 1.00 90.38 201 PRO A C 1
ATOM 1519 O O . PRO A 1 201 ? 11.723 -8.416 12.316 1.00 90.38 201 PRO A O 1
ATOM 1522 N N . TRP A 1 202 ? 10.165 -9.098 10.852 1.00 90.25 202 TRP A N 1
ATOM 1523 C CA . TRP A 1 202 ? 10.696 -10.433 10.602 1.00 90.25 202 TRP A CA 1
ATOM 1524 C C . TRP A 1 202 ? 11.811 -10.454 9.546 1.00 90.25 202 TRP A C 1
ATOM 1526 O O . TRP A 1 202 ? 12.645 -11.356 9.551 1.00 90.25 202 TRP A O 1
ATOM 1536 N N . ASN A 1 203 ? 11.860 -9.474 8.636 1.00 88.81 203 ASN A N 1
ATOM 1537 C CA . ASN A 1 203 ? 12.944 -9.339 7.665 1.00 88.81 203 ASN A CA 1
ATOM 1538 C C . ASN A 1 203 ? 13.145 -7.861 7.279 1.00 88.81 203 ASN A C 1
ATOM 1540 O O . ASN A 1 203 ? 12.435 -7.361 6.404 1.00 88.81 203 ASN A O 1
ATOM 1544 N N . PRO A 1 204 ? 14.163 -7.171 7.828 1.00 86.19 204 PRO A N 1
ATOM 1545 C CA . PRO A 1 204 ? 14.375 -5.742 7.591 1.00 86.19 204 PRO A CA 1
ATOM 1546 C C . PRO A 1 204 ? 14.807 -5.407 6.153 1.00 86.19 204 PRO A C 1
ATOM 1548 O O . PRO A 1 204 ? 14.942 -4.238 5.797 1.00 86.19 204 PRO A O 1
ATOM 1551 N N . ARG A 1 205 ? 15.034 -6.410 5.291 1.00 85.31 205 ARG A N 1
ATOM 1552 C CA . ARG A 1 205 ? 15.238 -6.184 3.850 1.00 85.31 205 ARG A CA 1
ATOM 1553 C C . ARG A 1 205 ? 13.938 -5.845 3.123 1.00 85.31 205 ARG A C 1
ATOM 1555 O O . ARG A 1 205 ? 14.005 -5.227 2.060 1.00 85.31 205 ARG A O 1
ATOM 1562 N N . HIS A 1 206 ? 12.799 -6.204 3.706 1.00 89.12 206 HIS A N 1
ATOM 1563 C CA . HIS A 1 206 ? 11.470 -5.912 3.193 1.00 89.12 206 HIS A CA 1
ATOM 1564 C C . HIS A 1 206 ? 10.790 -4.827 4.018 1.00 89.12 206 HIS A C 1
ATOM 1566 O O . HIS A 1 206 ? 11.140 -4.565 5.171 1.00 89.12 206 HIS A O 1
ATOM 1572 N N . SER A 1 207 ? 9.815 -4.179 3.403 1.00 92.50 207 SER A N 1
ATOM 1573 C CA . SER A 1 207 ? 8.967 -3.177 4.021 1.00 92.50 207 SER A CA 1
ATOM 1574 C C . SER A 1 207 ? 7.535 -3.675 4.169 1.00 92.50 207 SER A C 1
ATOM 1576 O O . SER A 1 207 ? 7.058 -4.553 3.445 1.00 92.50 207 SER A O 1
ATOM 1578 N N . VAL A 1 208 ? 6.861 -3.094 5.152 1.00 94.94 208 VAL A N 1
ATOM 1579 C CA . VAL A 1 208 ? 5.429 -3.225 5.369 1.00 94.94 208 VAL A CA 1
ATOM 1580 C C . VAL A 1 208 ? 4.818 -1.863 5.090 1.00 94.94 208 VAL A C 1
ATOM 1582 O O . VAL A 1 208 ? 5.203 -0.868 5.703 1.00 94.94 208 VAL A O 1
ATOM 1585 N N . LEU A 1 209 ? 3.868 -1.820 4.164 1.00 96.50 209 LEU A N 1
ATOM 1586 C CA . LEU A 1 209 ? 2.987 -0.686 3.943 1.00 96.50 209 LEU A CA 1
ATOM 1587 C C . LEU A 1 209 ? 1.634 -1.015 4.575 1.00 96.50 209 LEU A C 1
ATOM 1589 O O . LEU A 1 209 ? 0.871 -1.817 4.042 1.00 96.50 209 LEU A O 1
ATOM 1593 N N . ALA A 1 210 ? 1.351 -0.417 5.724 1.00 96.75 210 ALA A N 1
ATOM 1594 C CA . ALA A 1 210 ? 0.097 -0.598 6.433 1.00 96.75 210 ALA A CA 1
ATOM 1595 C C . ALA A 1 210 ? -0.879 0.525 6.051 1.00 96.75 210 ALA A C 1
ATOM 1597 O O . ALA A 1 210 ? -0.631 1.702 6.318 1.00 96.75 210 ALA A O 1
ATOM 1598 N N . ILE A 1 211 ? -1.976 0.148 5.401 1.00 97.06 211 ILE A N 1
ATOM 1599 C CA . ILE A 1 211 ? -3.045 1.024 4.923 1.00 97.06 211 ILE A CA 1
ATOM 1600 C C . ILE A 1 211 ? -4.286 0.687 5.734 1.00 97.06 211 ILE A C 1
ATOM 1602 O O . ILE A 1 211 ? -4.979 -0.296 5.480 1.00 97.06 211 ILE A O 1
ATOM 1606 N N . MET A 1 212 ? -4.539 1.494 6.750 1.00 96.06 212 MET A N 1
ATOM 1607 C CA . MET A 1 212 ? -5.571 1.226 7.740 1.00 96.06 212 MET A CA 1
ATOM 1608 C C . MET A 1 212 ? -6.590 2.353 7.786 1.00 96.06 212 MET A C 1
ATOM 1610 O O . MET A 1 212 ? -6.386 3.421 7.210 1.00 96.06 212 MET A O 1
ATOM 1614 N N . GLY A 1 213 ? -7.693 2.131 8.486 1.00 94.44 213 GLY A N 1
ATOM 1615 C CA . GLY A 1 213 ? -8.664 3.181 8.751 1.00 94.44 213 GLY A CA 1
ATOM 1616 C C . GLY A 1 213 ? -9.563 2.853 9.930 1.00 94.44 213 GLY A C 1
ATOM 1617 O O . GLY A 1 213 ? -9.752 1.685 10.262 1.00 94.44 213 GLY A O 1
ATOM 1618 N N . SER A 1 214 ? -10.121 3.899 10.537 1.00 92.50 214 SER A N 1
ATOM 1619 C CA . SER A 1 214 ? -11.158 3.789 11.569 1.00 92.50 214 SER A CA 1
ATOM 1620 C C . SER A 1 214 ? -12.477 3.260 10.995 1.00 92.50 214 SER A C 1
ATOM 1622 O O . SER A 1 214 ? -13.234 2.566 11.670 1.00 92.50 214 SER A O 1
ATOM 1624 N N . THR A 1 215 ? -12.738 3.552 9.720 1.00 93.75 215 THR A N 1
ATOM 1625 C CA . THR A 1 215 ? -13.924 3.134 8.967 1.00 93.75 215 THR A CA 1
ATOM 1626 C C . THR A 1 215 ? -13.534 2.653 7.570 1.00 93.75 215 THR A C 1
ATOM 1628 O O . THR A 1 215 ? -12.422 2.897 7.094 1.00 93.75 215 THR A O 1
ATOM 1631 N N . ASP A 1 216 ? -14.464 2.009 6.865 1.00 94.88 216 ASP A N 1
ATOM 1632 C CA . ASP A 1 216 ? -14.264 1.572 5.476 1.00 94.88 216 ASP A CA 1
ATOM 1633 C C . ASP A 1 216 ? -13.983 2.768 4.545 1.00 94.88 216 ASP A C 1
ATOM 1635 O O . ASP A 1 216 ? -13.165 2.677 3.625 1.00 94.88 216 ASP A O 1
ATOM 1639 N N . ALA A 1 217 ? -14.613 3.917 4.815 1.00 94.12 217 ALA A N 1
ATOM 1640 C CA . ALA A 1 217 ? -14.357 5.169 4.109 1.00 94.12 217 ALA A CA 1
ATOM 1641 C C . ALA A 1 217 ? -12.946 5.710 4.397 1.00 94.12 217 ALA A C 1
ATOM 1643 O O . ALA A 1 217 ? -12.262 6.165 3.475 1.00 94.12 217 ALA A O 1
ATOM 1644 N N . GLY A 1 218 ? -12.473 5.595 5.642 1.00 93.44 218 GLY A N 1
ATOM 1645 C CA . GLY A 1 218 ? -11.095 5.915 6.021 1.00 93.44 218 GLY A CA 1
ATOM 1646 C C . GLY A 1 218 ? -10.067 5.053 5.280 1.00 93.44 218 GLY A C 1
ATOM 1647 O O . GLY A 1 218 ? -9.123 5.588 4.696 1.00 93.44 218 GLY A O 1
ATOM 1648 N N . ILE A 1 219 ? -10.287 3.733 5.204 1.00 96.06 219 ILE A N 1
ATOM 1649 C CA . ILE A 1 219 ? -9.405 2.803 4.468 1.00 96.06 219 ILE A CA 1
ATOM 1650 C C . ILE A 1 219 ? -9.348 3.176 2.977 1.00 96.06 219 ILE A C 1
ATOM 1652 O O . ILE A 1 219 ? -8.270 3.236 2.374 1.00 96.06 219 ILE A O 1
ATOM 1656 N N . LEU A 1 220 ? -10.502 3.453 2.364 1.00 95.38 220 LEU A N 1
ATOM 1657 C CA . LEU A 1 220 ? -10.579 3.872 0.963 1.00 95.38 220 LEU A CA 1
ATOM 1658 C C . LEU A 1 220 ? -9.886 5.214 0.711 1.00 95.38 220 LEU A C 1
ATOM 1660 O O . LEU A 1 220 ? -9.226 5.367 -0.320 1.00 95.38 220 LEU A O 1
ATOM 1664 N N . SER A 1 221 ? -10.006 6.162 1.640 1.00 93.50 221 SER A N 1
ATOM 1665 C CA . SER A 1 221 ? -9.332 7.462 1.558 1.00 93.50 221 SER A CA 1
ATOM 1666 C C . SER A 1 221 ? -7.813 7.293 1.630 1.00 93.50 221 SER A C 1
ATOM 1668 O O . SER A 1 221 ? -7.102 7.791 0.757 1.00 93.50 221 SER A O 1
ATOM 1670 N N . ALA A 1 222 ? -7.314 6.497 2.584 1.00 95.19 222 ALA A N 1
ATOM 1671 C CA . ALA A 1 222 ? -5.893 6.152 2.697 1.00 95.19 222 ALA A CA 1
ATOM 1672 C C . ALA A 1 222 ? -5.350 5.478 1.427 1.00 95.19 222 ALA A C 1
ATOM 1674 O O . ALA A 1 222 ? -4.288 5.836 0.918 1.00 95.19 222 ALA A O 1
ATOM 1675 N N . SER A 1 223 ? -6.111 4.535 0.874 1.00 95.12 223 SER A N 1
ATOM 1676 C CA . SER A 1 223 ? -5.747 3.828 -0.357 1.00 95.12 223 SER A CA 1
ATOM 1677 C C . SER A 1 223 ? -5.695 4.765 -1.564 1.00 95.12 223 SER A C 1
ATOM 1679 O O . SER A 1 223 ? -4.767 4.704 -2.368 1.00 95.12 223 SER A O 1
ATOM 1681 N N . SER A 1 224 ? -6.676 5.661 -1.687 1.00 92.94 224 SER A N 1
ATOM 1682 C CA . SER A 1 224 ? -6.761 6.607 -2.805 1.00 92.94 224 SER A CA 1
ATOM 1683 C C . SER A 1 224 ? -5.650 7.653 -2.748 1.00 92.94 224 SER A C 1
ATOM 1685 O O . SER A 1 224 ? -5.093 8.000 -3.787 1.00 92.94 224 SER A O 1
ATOM 1687 N N . ALA A 1 225 ? -5.261 8.091 -1.546 1.00 92.31 225 ALA A N 1
ATOM 1688 C CA . ALA A 1 225 ? -4.158 9.027 -1.345 1.00 92.31 225 ALA A CA 1
ATOM 1689 C C . ALA A 1 225 ? -2.825 8.519 -1.927 1.00 92.31 225 ALA A C 1
ATOM 1691 O O . ALA A 1 225 ? -2.025 9.309 -2.429 1.00 92.31 225 ALA A O 1
ATOM 1692 N N . LEU A 1 226 ? -2.596 7.202 -1.908 1.00 92.25 226 LEU A N 1
ATOM 1693 C CA . LEU A 1 226 ? -1.405 6.582 -2.494 1.00 92.25 226 LEU A CA 1
ATOM 1694 C C . LEU A 1 226 ? -1.444 6.522 -4.026 1.00 92.25 226 LEU A C 1
ATOM 1696 O O . LEU A 1 226 ? -0.388 6.576 -4.666 1.00 92.25 226 LEU A O 1
ATOM 1700 N N . LEU A 1 227 ? -2.638 6.386 -4.605 1.00 90.50 227 LEU A N 1
ATOM 1701 C CA . LEU A 1 227 ? -2.837 6.216 -6.044 1.00 90.50 227 LEU A CA 1
ATOM 1702 C C . LEU A 1 227 ? -2.977 7.550 -6.790 1.00 90.50 227 LEU A C 1
ATOM 1704 O O . LEU A 1 227 ? -2.553 7.632 -7.941 1.00 90.50 227 LEU A O 1
ATOM 1708 N N . ASP A 1 228 ? -3.541 8.586 -6.162 1.00 89.75 228 ASP A N 1
ATOM 1709 C CA . ASP A 1 228 ? -3.692 9.909 -6.775 1.00 89.75 228 ASP A CA 1
ATOM 1710 C C . ASP A 1 228 ? -2.325 10.612 -6.893 1.00 89.75 228 ASP A C 1
ATOM 1712 O O . ASP A 1 228 ? -1.692 10.896 -5.871 1.00 89.75 228 ASP A O 1
ATOM 1716 N N . PRO A 1 229 ? -1.860 10.957 -8.111 1.00 85.94 229 PRO A N 1
ATOM 1717 C CA . PRO A 1 229 ? -0.605 11.678 -8.306 1.00 85.94 229 PRO A CA 1
ATOM 1718 C C . PRO A 1 229 ? -0.502 12.991 -7.518 1.00 85.94 229 PRO A C 1
ATOM 1720 O O . PRO A 1 229 ? 0.592 13.342 -7.068 1.00 85.94 229 PRO A O 1
ATOM 1723 N N . LYS A 1 230 ? -1.616 13.719 -7.339 1.00 86.25 230 LYS A N 1
ATOM 1724 C CA . LYS A 1 230 ? -1.637 14.995 -6.607 1.00 86.25 230 LYS A CA 1
ATOM 1725 C C . LYS A 1 230 ? -1.285 14.765 -5.147 1.00 86.25 230 LYS A C 1
ATOM 1727 O O . LYS A 1 230 ? -0.317 15.336 -4.646 1.00 86.25 230 LYS A O 1
ATOM 1732 N N . THR A 1 231 ? -2.032 13.879 -4.504 1.00 85.69 231 THR A N 1
ATOM 1733 C CA . THR A 1 231 ? -1.863 13.519 -3.100 1.00 85.69 231 THR A CA 1
ATOM 1734 C C . THR A 1 231 ? -0.517 12.854 -2.859 1.00 85.69 231 THR A C 1
ATOM 1736 O O . THR A 1 231 ? 0.223 13.246 -1.961 1.00 85.69 231 THR A O 1
ATOM 1739 N N . ARG A 1 232 ? -0.120 11.933 -3.737 1.00 85.75 232 ARG A N 1
ATOM 1740 C CA . ARG A 1 232 ? 1.156 11.221 -3.660 1.00 85.75 232 ARG A CA 1
ATOM 1741 C C . ARG A 1 232 ? 2.371 12.147 -3.628 1.00 85.75 232 ARG A C 1
ATOM 1743 O O . ARG A 1 232 ? 3.335 11.841 -2.935 1.00 85.75 232 ARG A O 1
ATOM 1750 N N . SER A 1 233 ? 2.334 13.275 -4.339 1.00 84.31 233 SER A N 1
ATOM 1751 C CA . SER A 1 233 ? 3.418 14.271 -4.306 1.00 84.31 233 SER A CA 1
ATOM 1752 C C . SER A 1 233 ? 3.588 14.969 -2.947 1.00 84.31 233 SER A C 1
ATOM 1754 O O . SER A 1 233 ? 4.648 15.534 -2.681 1.00 84.31 233 SER A O 1
ATOM 1756 N N . GLN A 1 234 ? 2.564 14.915 -2.090 1.00 83.88 234 GLN A N 1
ATOM 1757 C CA . GLN A 1 234 ? 2.524 15.550 -0.770 1.00 83.88 234 GLN A CA 1
ATOM 1758 C C . GLN A 1 234 ? 2.837 14.562 0.364 1.00 83.88 234 GLN A C 1
ATOM 1760 O O . GLN A 1 234 ? 3.225 14.975 1.456 1.00 83.88 234 GLN A O 1
ATOM 1765 N N . ILE A 1 235 ? 2.703 13.258 0.111 1.00 87.19 235 ILE A N 1
ATOM 1766 C CA . ILE A 1 235 ? 3.020 12.201 1.073 1.00 87.19 235 ILE A CA 1
ATOM 1767 C C . ILE A 1 235 ? 4.545 12.105 1.230 1.00 87.19 235 ILE A C 1
ATOM 1769 O O . ILE A 1 235 ? 5.288 11.930 0.265 1.00 87.19 235 ILE A O 1
ATOM 1773 N N . SER A 1 236 ? 5.025 12.195 2.468 1.00 87.75 236 SER A N 1
ATOM 1774 C CA . SER A 1 236 ? 6.434 12.001 2.825 1.00 87.75 236 SER A CA 1
ATOM 1775 C C . SER A 1 236 ? 6.554 11.420 4.237 1.00 87.75 236 SER A C 1
ATOM 1777 O O . SER A 1 236 ? 5.543 11.114 4.863 1.00 87.75 236 SER A O 1
ATOM 1779 N N . GLY A 1 237 ? 7.773 11.200 4.731 1.00 87.69 237 GLY A N 1
ATOM 1780 C CA . GLY A 1 237 ? 7.978 10.600 6.052 1.00 87.69 237 GLY A CA 1
ATOM 1781 C C . GLY A 1 237 ? 7.555 9.136 6.063 1.00 87.69 237 GLY A C 1
ATOM 1782 O O . GLY A 1 237 ? 7.662 8.459 5.048 1.00 87.69 237 GLY A O 1
ATOM 1783 N N . ASN A 1 238 ? 7.091 8.626 7.192 1.00 89.81 238 ASN A N 1
ATOM 1784 C CA . ASN A 1 238 ? 6.727 7.216 7.334 1.00 89.81 238 ASN A CA 1
ATOM 1785 C C . ASN A 1 238 ? 5.319 7.004 7.907 1.00 89.81 238 ASN A C 1
ATOM 1787 O O . ASN A 1 238 ? 4.897 5.861 8.081 1.00 89.81 238 ASN A O 1
ATOM 1791 N N . LEU A 1 239 ? 4.593 8.094 8.155 1.00 91.50 239 LEU A N 1
ATOM 1792 C CA . LEU A 1 239 ? 3.222 8.109 8.636 1.00 91.50 239 LEU A CA 1
ATOM 1793 C C . LEU A 1 239 ? 2.459 9.260 7.978 1.00 91.50 239 LEU A C 1
ATOM 1795 O O . LEU A 1 239 ? 2.909 10.405 7.991 1.00 91.50 239 LEU A O 1
ATOM 1799 N N . VAL A 1 240 ? 1.284 8.957 7.438 1.00 91.44 240 VAL A N 1
ATOM 1800 C CA . VAL A 1 240 ? 0.325 9.949 6.960 1.00 91.44 240 VAL A CA 1
ATOM 1801 C C . VAL A 1 240 ? -1.062 9.620 7.489 1.00 91.44 240 VAL A C 1
ATOM 1803 O O . VAL A 1 240 ? -1.530 8.487 7.378 1.00 91.44 240 VAL A O 1
ATOM 1806 N N . PHE A 1 241 ? -1.723 10.633 8.036 1.00 89.94 241 PHE A N 1
ATOM 1807 C CA . PHE A 1 241 ? -3.141 10.608 8.366 1.00 89.94 241 PHE A CA 1
ATOM 1808 C C . PHE A 1 241 ? -3.928 11.236 7.221 1.00 89.94 241 PHE A C 1
ATOM 1810 O O . PHE A 1 241 ? -3.545 12.289 6.708 1.00 89.94 241 PHE A O 1
ATOM 1817 N N . VAL A 1 242 ? -5.029 10.602 6.839 1.00 89.12 242 VAL A N 1
ATOM 1818 C CA . VAL A 1 242 ? -5.909 11.043 5.756 1.00 89.12 242 VAL A CA 1
ATOM 1819 C C . VAL A 1 242 ? -7.306 11.242 6.322 1.00 89.12 242 VAL A C 1
ATOM 1821 O O . VAL A 1 242 ? -7.858 10.330 6.926 1.00 89.12 242 VAL A O 1
ATOM 1824 N N . SER A 1 243 ? -7.889 12.419 6.126 1.00 85.06 243 SER A N 1
ATOM 1825 C CA . SER A 1 243 ? -9.277 12.709 6.499 1.00 85.06 243 SER A CA 1
ATOM 1826 C C . SER A 1 243 ? -9.919 13.522 5.381 1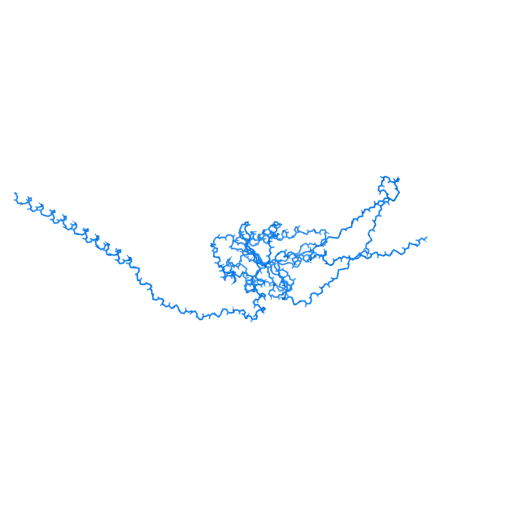.00 85.06 243 SER A C 1
ATOM 1828 O O . SER A 1 243 ? -9.649 14.716 5.226 1.00 85.06 243 SER A O 1
ATOM 1830 N N . GLY A 1 244 ? -10.699 12.853 4.528 1.00 74.56 244 GLY A N 1
ATOM 1831 C CA . GLY A 1 244 ? -11.168 13.435 3.269 1.00 74.56 244 GLY A CA 1
ATOM 1832 C C . GLY A 1 244 ? -9.997 13.896 2.392 1.00 74.56 244 GLY A C 1
ATOM 1833 O O . GLY A 1 244 ? -9.161 13.089 1.995 1.00 74.56 244 GLY A O 1
ATOM 1834 N N . GLU A 1 245 ? -9.928 15.198 2.106 1.00 70.56 245 GLU A N 1
ATOM 1835 C CA . GLU A 1 245 ? -8.845 15.814 1.318 1.00 70.56 245 GLU A CA 1
ATOM 1836 C C . GLU A 1 245 ? -7.659 16.304 2.167 1.00 70.56 245 GLU A C 1
ATOM 1838 O O . GLU A 1 245 ? -6.642 16.735 1.624 1.00 70.56 245 GLU A O 1
ATOM 1843 N N . GLN A 1 246 ? -7.769 16.268 3.498 1.00 72.88 246 GLN A N 1
ATOM 1844 C CA . GLN A 1 246 ? -6.696 16.716 4.381 1.00 72.88 246 GLN A CA 1
ATOM 1845 C C . GLN A 1 246 ? -5.689 15.596 4.629 1.00 72.88 246 GLN A C 1
ATOM 1847 O O . GLN A 1 246 ? -6.060 14.468 4.962 1.00 72.88 246 GLN A O 1
ATOM 1852 N N . LEU A 1 247 ? -4.405 15.942 4.514 1.00 77.31 247 LEU A N 1
ATOM 1853 C CA . LEU A 1 247 ? -3.283 15.058 4.814 1.00 77.31 247 LEU A CA 1
ATOM 1854 C C . LEU A 1 247 ? -2.445 15.667 5.926 1.00 77.31 247 LEU A C 1
ATOM 1856 O O . LEU A 1 247 ? -2.001 16.811 5.823 1.00 77.31 247 LEU A O 1
ATOM 1860 N N . VAL A 1 248 ? -2.194 14.884 6.967 1.00 78.81 248 VAL A N 1
ATOM 1861 C CA . VAL A 1 248 ? -1.233 15.236 8.013 1.00 78.81 248 VAL A CA 1
ATOM 1862 C C . VAL A 1 248 ? -0.065 14.276 7.898 1.00 78.81 248 VAL A C 1
ATOM 1864 O O . VAL A 1 248 ? -0.242 13.065 7.991 1.00 78.81 248 VAL A O 1
ATOM 1867 N N . VAL A 1 249 ? 1.120 14.822 7.646 1.00 80.31 249 VAL A N 1
ATOM 1868 C CA . VAL A 1 249 ? 2.330 14.051 7.357 1.00 80.31 249 VAL A CA 1
ATOM 1869 C C . VAL A 1 249 ? 3.287 14.115 8.539 1.00 80.31 249 VAL A C 1
ATOM 1871 O O . VAL A 1 249 ? 3.608 15.203 9.015 1.00 80.31 249 VAL A O 1
ATOM 1874 N N . THR A 1 250 ? 3.791 12.955 8.949 1.00 77.62 250 THR A N 1
ATOM 1875 C CA . THR A 1 250 ? 4.695 12.800 10.088 1.00 77.62 250 THR A CA 1
ATOM 1876 C C . THR A 1 250 ? 5.917 11.952 9.698 1.00 77.62 250 THR A C 1
ATOM 1878 O O . THR A 1 250 ? 5.809 10.925 9.025 1.00 77.62 250 THR A O 1
ATOM 1881 N N . ASP A 1 251 ? 7.106 12.370 10.146 1.00 75.75 251 ASP A N 1
ATOM 1882 C CA . ASP A 1 251 ? 8.351 11.587 10.084 1.00 75.75 251 ASP A CA 1
ATOM 1883 C C . ASP A 1 251 ? 8.863 11.353 11.508 1.00 75.75 251 ASP A C 1
ATOM 1885 O O . ASP A 1 251 ? 9.519 12.216 12.098 1.00 75.75 251 ASP A O 1
ATOM 1889 N N . ASN A 1 252 ? 8.560 10.181 12.066 1.00 69.56 252 ASN A N 1
ATOM 1890 C CA . ASN A 1 252 ? 9.005 9.825 13.412 1.00 69.56 252 ASN A CA 1
ATOM 1891 C C . ASN A 1 252 ? 10.313 9.013 13.425 1.00 69.56 252 ASN A C 1
ATOM 1893 O O . ASN A 1 252 ? 10.911 8.838 14.488 1.00 69.56 252 ASN A O 1
ATOM 1897 N N . GLN A 1 253 ? 10.847 8.608 12.262 1.00 65.31 253 GLN A N 1
ATOM 1898 C CA . GLN A 1 253 ? 12.146 7.925 12.200 1.00 65.31 253 GLN A CA 1
ATOM 1899 C C . GLN A 1 253 ? 13.288 8.853 12.621 1.00 65.31 253 GLN A C 1
ATOM 1901 O O . GLN A 1 253 ? 14.247 8.411 13.251 1.00 65.31 253 GLN A O 1
ATOM 1906 N N . ARG A 1 254 ? 13.184 10.159 12.339 1.00 60.38 254 ARG A N 1
ATOM 1907 C CA . ARG A 1 254 ? 14.158 11.154 12.823 1.00 60.38 254 ARG A CA 1
ATOM 1908 C C . ARG A 1 254 ? 14.126 11.326 14.340 1.00 60.38 254 ARG A C 1
ATOM 1910 O O . ARG A 1 254 ? 15.177 11.553 14.938 1.00 60.38 254 ARG A O 1
ATOM 1917 N N . ALA A 1 255 ? 12.947 11.237 14.952 1.00 56.09 255 ALA A N 1
ATOM 1918 C CA . ALA A 1 255 ? 12.800 11.299 16.403 1.00 56.09 255 ALA A CA 1
ATOM 1919 C C . ALA A 1 255 ? 13.381 10.037 17.058 1.00 56.09 255 ALA A C 1
ATOM 1921 O O . ALA A 1 255 ? 14.206 10.145 17.965 1.00 56.09 255 ALA A O 1
ATOM 1922 N N . LEU A 1 256 ? 13.063 8.858 16.510 1.00 51.75 256 LEU A N 1
ATOM 1923 C CA . LEU A 1 256 ? 13.584 7.576 16.981 1.00 51.75 256 LEU A CA 1
ATOM 1924 C C . LEU A 1 256 ? 15.111 7.482 16.832 1.00 51.75 256 LEU A C 1
ATOM 1926 O O . LEU A 1 256 ? 15.797 7.111 17.778 1.00 51.75 256 LEU A O 1
ATOM 1930 N N . ALA A 1 257 ? 15.669 7.896 15.690 1.00 52.16 257 ALA A N 1
ATOM 1931 C CA . ALA A 1 257 ? 17.116 7.913 15.473 1.00 52.16 257 ALA A CA 1
ATOM 1932 C C . ALA A 1 257 ? 17.842 8.849 16.455 1.00 52.16 257 ALA A C 1
ATOM 1934 O O . ALA A 1 257 ? 18.930 8.519 16.919 1.00 52.16 257 ALA A O 1
ATOM 1935 N N . ARG A 1 258 ? 17.239 9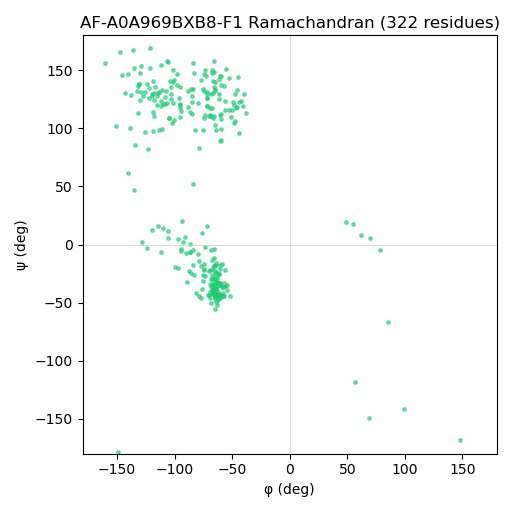.990 16.821 1.00 50.22 258 ARG A N 1
ATOM 1936 C CA . ARG A 1 258 ? 17.777 10.883 17.862 1.00 50.22 258 ARG A CA 1
ATOM 1937 C C . ARG A 1 258 ? 17.686 10.265 19.255 1.00 50.22 258 ARG A C 1
ATOM 1939 O O . ARG A 1 258 ? 18.647 10.385 20.002 1.00 50.22 258 ARG A O 1
ATOM 1946 N N . ALA A 1 259 ? 16.584 9.596 19.592 1.00 44.97 259 ALA A N 1
ATOM 1947 C CA . ALA A 1 259 ? 16.411 8.926 20.882 1.00 44.97 259 ALA A CA 1
ATOM 1948 C C . ALA A 1 259 ? 17.379 7.741 21.060 1.00 44.97 259 ALA A C 1
ATOM 1950 O O . ALA A 1 259 ? 17.979 7.583 22.120 1.00 44.97 259 ALA A O 1
ATOM 1951 N N . VAL A 1 260 ? 17.598 6.953 20.003 1.00 44.88 260 VAL A N 1
ATOM 1952 C CA . VAL A 1 260 ? 18.570 5.847 19.992 1.00 44.88 260 VAL A CA 1
ATOM 1953 C C . VAL A 1 260 ? 20.010 6.377 20.022 1.00 44.88 260 VAL A C 1
ATOM 1955 O O . VAL A 1 260 ? 20.824 5.891 20.803 1.00 44.88 260 VAL A O 1
ATOM 1958 N N . ALA A 1 261 ? 20.331 7.415 19.238 1.00 46.19 261 ALA A N 1
ATOM 1959 C CA . ALA A 1 261 ? 21.659 8.038 19.242 1.00 46.19 261 ALA A CA 1
ATOM 1960 C C . ALA A 1 261 ? 21.981 8.778 20.553 1.00 46.19 261 ALA A C 1
ATOM 1962 O O . ALA A 1 261 ? 23.147 8.890 20.922 1.00 46.19 261 ALA A O 1
ATOM 1963 N N . ALA A 1 262 ? 20.966 9.252 21.278 1.00 48.81 262 ALA A N 1
ATOM 1964 C CA . ALA A 1 262 ? 21.126 9.852 22.600 1.00 48.81 262 ALA A CA 1
ATOM 1965 C C . ALA A 1 262 ? 21.421 8.819 23.705 1.00 48.81 262 ALA A C 1
ATOM 1967 O O . ALA A 1 262 ? 21.588 9.210 24.858 1.00 48.81 262 ALA A O 1
ATOM 1968 N N . GLY A 1 263 ? 21.467 7.514 23.392 1.00 36.41 263 GLY A N 1
ATOM 1969 C CA . GLY A 1 263 ? 21.704 6.456 24.380 1.00 36.41 263 GLY A CA 1
ATOM 1970 C C . GLY A 1 263 ? 20.623 6.378 25.460 1.00 36.41 263 GLY A C 1
ATOM 1971 O O . GLY A 1 263 ? 20.767 5.646 26.439 1.00 36.41 263 GLY A O 1
ATOM 1972 N N . THR A 1 264 ? 19.531 7.125 25.297 1.00 38.06 264 THR A N 1
ATOM 1973 C CA . THR A 1 264 ? 18.347 6.982 26.120 1.00 38.06 264 THR A CA 1
ATOM 1974 C C . THR A 1 264 ? 17.748 5.637 25.771 1.00 38.06 264 THR A C 1
ATOM 1976 O O . THR A 1 264 ? 17.250 5.440 24.662 1.00 38.06 264 THR A O 1
ATOM 1979 N N . ALA A 1 265 ? 17.821 4.700 26.721 1.00 29.97 265 ALA A N 1
ATOM 1980 C CA . ALA A 1 265 ? 16.917 3.567 26.742 1.00 29.97 265 ALA A CA 1
ATOM 1981 C C . ALA A 1 265 ? 15.538 4.100 26.353 1.00 29.97 265 ALA A C 1
ATOM 1983 O O . ALA A 1 265 ? 15.107 5.120 26.906 1.00 29.97 265 ALA A O 1
ATOM 1984 N N . ILE A 1 266 ? 14.887 3.445 25.383 1.00 36.28 266 ILE A N 1
ATOM 1985 C CA . ILE A 1 266 ? 13.444 3.583 25.189 1.00 36.28 266 ILE A CA 1
ATOM 1986 C C . ILE A 1 266 ? 12.900 3.600 26.610 1.00 36.28 266 ILE A C 1
ATOM 1988 O O . ILE A 1 266 ? 13.208 2.651 27.344 1.00 36.28 266 ILE A O 1
ATOM 1992 N N . PRO A 1 267 ? 12.221 4.663 27.070 1.00 31.64 267 PRO A N 1
ATOM 1993 C CA . PRO A 1 267 ? 11.502 4.529 28.304 1.00 31.64 267 PRO A CA 1
ATOM 1994 C C . PRO A 1 267 ? 10.516 3.403 28.004 1.00 31.64 267 PRO A C 1
ATOM 1996 O O . PRO A 1 267 ? 9.462 3.608 27.411 1.00 31.64 267 PRO A O 1
ATOM 1999 N N . THR A 1 268 ? 10.854 2.184 28.440 1.00 33.12 268 THR A N 1
ATOM 2000 C CA . THR A 1 268 ? 9.919 1.408 29.222 1.00 33.12 268 THR A CA 1
ATOM 2001 C C . THR A 1 268 ? 9.414 2.463 30.170 1.00 33.12 268 THR A C 1
ATOM 2003 O O . THR A 1 268 ? 10.130 2.861 31.092 1.00 33.12 268 THR A O 1
ATOM 2006 N N . ALA A 1 269 ? 8.269 3.064 29.834 1.00 34.84 269 ALA A N 1
ATOM 2007 C CA . ALA A 1 269 ? 7.481 3.724 30.830 1.00 34.84 269 ALA A CA 1
ATOM 2008 C C . ALA A 1 269 ? 7.442 2.652 31.899 1.00 34.84 269 ALA A C 1
ATOM 2010 O O . ALA A 1 269 ? 6.858 1.584 31.692 1.00 34.84 269 ALA A O 1
ATOM 2011 N N . ALA A 1 270 ? 8.231 2.858 32.959 1.00 30.03 270 ALA A N 1
ATOM 2012 C CA . ALA A 1 270 ? 8.032 2.128 34.171 1.00 30.03 270 ALA A CA 1
ATOM 2013 C C . ALA A 1 270 ? 6.531 2.259 34.323 1.00 30.03 270 ALA A C 1
ATOM 2015 O O . ALA A 1 270 ? 6.004 3.381 34.318 1.00 30.03 270 ALA A O 1
ATOM 2016 N N . ILE A 1 271 ? 5.835 1.125 34.291 1.00 37.75 271 ILE A N 1
ATOM 2017 C CA . ILE A 1 271 ? 4.507 1.084 34.848 1.00 37.75 271 ILE A CA 1
ATOM 2018 C C . ILE A 1 271 ? 4.815 1.475 36.282 1.00 37.75 271 ILE A C 1
ATOM 2020 O O . ILE A 1 271 ? 5.227 0.645 37.091 1.00 37.75 271 ILE A O 1
ATOM 2024 N N . ALA A 1 272 ? 4.785 2.786 36.544 1.00 34.47 272 ALA A N 1
ATOM 2025 C CA . ALA A 1 272 ? 4.740 3.314 37.872 1.00 34.47 272 ALA A CA 1
ATOM 2026 C C . ALA A 1 272 ? 3.612 2.483 38.467 1.00 34.47 272 ALA A C 1
ATOM 2028 O O . ALA A 1 272 ? 2.543 2.446 37.835 1.00 34.47 272 ALA A O 1
ATOM 2029 N N . PRO A 1 273 ? 3.868 1.702 39.536 1.00 34.31 273 PRO A N 1
ATOM 2030 C CA . PRO A 1 273 ? 2.806 0.942 40.170 1.00 34.31 273 PRO A CA 1
ATOM 2031 C C . PRO A 1 273 ? 1.666 1.925 40.287 1.00 34.31 273 PRO A C 1
ATOM 2033 O O . PRO A 1 273 ? 1.912 3.017 40.812 1.00 34.31 273 PRO A O 1
ATOM 2036 N N . ALA A 1 274 ? 0.544 1.601 39.619 1.00 35.88 274 ALA A N 1
ATOM 2037 C CA . ALA A 1 274 ? -0.570 2.513 39.425 1.00 35.88 274 ALA A CA 1
ATOM 2038 C C . ALA A 1 274 ? -0.684 3.283 40.719 1.00 35.88 274 ALA A C 1
ATOM 2040 O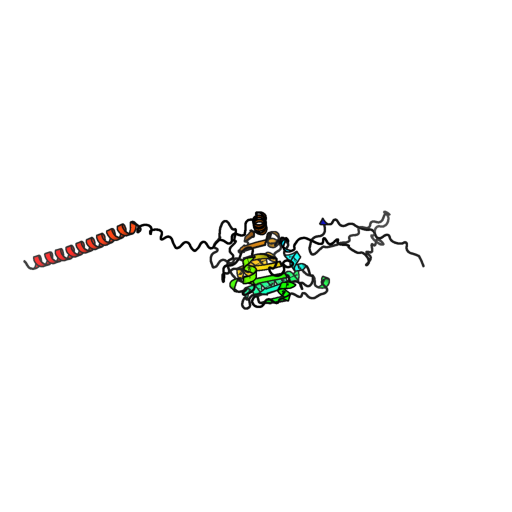 O . ALA A 1 274 ? -0.851 2.635 41.758 1.00 35.88 274 ALA A O 1
ATOM 2041 N N . ALA A 1 275 ? -0.406 4.595 40.677 1.00 35.22 275 ALA A N 1
ATOM 2042 C CA . ALA A 1 275 ? -0.503 5.404 41.870 1.00 35.22 275 ALA A CA 1
ATOM 2043 C C . ALA A 1 275 ? -1.888 5.066 42.393 1.00 35.22 275 ALA A C 1
ATOM 2045 O O . ALA A 1 275 ? -2.879 5.325 41.700 1.00 35.22 275 ALA A O 1
ATOM 2046 N N . GLN A 1 276 ? -1.938 4.338 43.520 1.00 40.59 276 GLN A N 1
ATOM 2047 C CA . GLN A 1 276 ? -3.200 4.058 44.178 1.00 40.59 276 GLN A CA 1
ATOM 2048 C C . GLN A 1 276 ? -3.874 5.410 44.216 1.00 40.59 276 GLN A C 1
ATOM 2050 O O . GLN A 1 276 ? -3.162 6.357 44.568 1.00 40.59 276 GLN A O 1
ATOM 2055 N N . PRO A 1 277 ? -5.136 5.532 43.768 1.00 37.69 277 PRO A N 1
ATOM 2056 C CA . PRO A 1 277 ? -5.796 6.818 43.735 1.00 37.69 277 PRO A CA 1
ATOM 2057 C C . PRO A 1 277 ? -5.553 7.438 45.099 1.00 37.69 277 PRO A C 1
ATOM 2059 O O . PRO A 1 277 ? -6.059 6.949 46.112 1.00 37.69 277 PRO A O 1
ATOM 2062 N N . THR A 1 278 ? -4.670 8.439 45.141 1.00 39.56 278 THR A N 1
ATOM 2063 C CA . THR A 1 278 ? -4.545 9.282 46.302 1.00 39.56 278 THR A CA 1
ATOM 2064 C C . THR A 1 278 ? -5.937 9.830 46.373 1.00 39.56 278 THR A C 1
ATOM 2066 O O . THR A 1 278 ? -6.414 10.463 45.429 1.00 39.56 278 THR A O 1
ATOM 2069 N N . VAL A 1 279 ? -6.639 9.412 47.420 1.00 44.72 279 VAL A N 1
ATOM 2070 C CA . VAL A 1 279 ? -7.965 9.889 47.735 1.00 44.72 279 VAL A CA 1
ATOM 2071 C C . VAL A 1 279 ? -7.755 11.374 47.942 1.00 44.72 279 VAL A C 1
ATOM 2073 O O . VAL A 1 279 ? -7.363 11.831 49.011 1.00 44.72 279 VAL A O 1
ATOM 2076 N N . GLN A 1 280 ? -7.872 12.112 46.846 1.00 45.31 280 GLN A N 1
ATOM 2077 C CA . GLN A 1 280 ? -7.940 13.544 46.826 1.00 45.31 280 GLN A CA 1
ATOM 2078 C C . GLN A 1 280 ? -9.123 13.798 47.750 1.00 45.31 280 GLN A C 1
ATOM 2080 O O . GLN A 1 280 ? -10.202 13.264 47.461 1.00 45.31 280 GLN A O 1
ATOM 2085 N N . PRO A 1 281 ? -8.934 14.449 48.914 1.00 46.19 281 PRO A N 1
ATOM 2086 C CA . PRO A 1 281 ? -10.063 14.758 49.764 1.00 46.19 281 PRO A CA 1
ATOM 2087 C C . PRO A 1 281 ? -11.046 15.467 48.854 1.00 46.19 281 PRO A C 1
ATOM 2089 O O . PRO A 1 281 ? -10.695 16.474 48.230 1.00 46.19 281 PRO A O 1
ATOM 2092 N N . ALA A 1 282 ? -12.198 14.817 48.668 1.00 47.25 282 ALA A N 1
ATOM 2093 C CA . ALA A 1 282 ? -13.242 15.280 47.787 1.00 47.25 282 ALA A CA 1
ATOM 2094 C C . ALA A 1 282 ? -13.385 16.770 48.058 1.00 47.25 282 ALA A C 1
ATOM 2096 O O . ALA A 1 282 ? -13.547 17.163 49.220 1.00 47.25 282 ALA A O 1
ATOM 2097 N N . GLY A 1 283 ? -13.222 17.581 47.006 1.00 50.47 283 GLY A N 1
ATOM 2098 C CA . GLY A 1 283 ? -13.528 18.998 47.083 1.00 50.47 283 GLY A CA 1
ATOM 2099 C C . GLY A 1 283 ? -14.831 19.114 47.854 1.00 50.47 283 GLY A C 1
ATOM 2100 O O . GLY A 1 283 ? -15.786 18.396 47.536 1.00 50.47 283 GLY A O 1
ATOM 2101 N N . GLY A 1 284 ? -14.795 19.884 48.948 1.00 56.81 284 GLY A N 1
ATOM 2102 C CA . GLY A 1 284 ? -15.911 19.980 49.879 1.00 56.81 284 GLY A CA 1
ATOM 2103 C C . GLY A 1 284 ? -17.217 20.141 49.102 1.00 56.81 284 GLY A C 1
ATOM 2104 O O . GLY A 1 284 ? -17.197 20.752 48.026 1.00 56.81 284 GLY A O 1
ATOM 2105 N N . PRO A 1 285 ? -18.321 19.551 49.596 1.00 59.03 285 PRO A N 1
ATOM 2106 C CA . PRO A 1 285 ? -19.576 19.500 48.862 1.00 59.03 285 PRO A CA 1
ATOM 2107 C C . PRO A 1 285 ? -19.868 20.883 48.277 1.00 59.03 285 PRO A C 1
ATOM 2109 O O . PRO A 1 285 ? -19.709 21.872 49.003 1.00 59.03 285 PRO A O 1
ATOM 2112 N N . PRO A 1 286 ? -20.236 20.979 46.987 1.00 60.34 286 PRO A N 1
ATOM 2113 C CA . PRO A 1 286 ? -20.453 22.263 46.346 1.00 60.34 286 PRO A CA 1
ATOM 2114 C C . PRO A 1 286 ? -21.377 23.112 47.224 1.00 60.34 286 PRO A C 1
ATOM 2116 O O . PRO A 1 286 ? -22.521 22.734 47.475 1.00 60.34 286 PRO A O 1
ATOM 2119 N N . THR A 1 287 ? -20.879 24.236 47.738 1.00 60.38 287 THR A N 1
ATOM 2120 C CA . THR A 1 287 ? -21.587 25.055 48.740 1.00 60.38 287 THR A CA 1
ATOM 2121 C C . THR A 1 287 ? -22.930 25.583 48.228 1.00 60.38 287 THR A C 1
ATOM 2123 O O . THR A 1 287 ? -23.808 25.911 49.024 1.00 60.38 287 THR A O 1
ATOM 2126 N N . TRP A 1 288 ? -23.140 25.573 46.906 1.00 63.09 288 TRP A N 1
ATOM 2127 C CA . TRP A 1 288 ? -24.418 25.891 46.271 1.00 63.09 288 TRP A CA 1
ATOM 2128 C C . TRP A 1 288 ? -25.539 24.896 46.613 1.00 63.09 288 TRP A C 1
ATOM 2130 O O . TRP A 1 288 ? -26.703 25.292 46.630 1.00 63.09 288 TRP A O 1
ATOM 2140 N N . ILE A 1 289 ? -25.224 23.637 46.948 1.00 69.75 289 ILE A N 1
ATOM 2141 C CA . ILE A 1 289 ? -26.237 22.630 47.306 1.00 69.75 289 ILE A CA 1
ATOM 2142 C C . ILE A 1 289 ? -26.920 23.006 48.627 1.00 69.75 289 ILE A C 1
ATOM 2144 O O . ILE A 1 289 ? -28.140 22.896 48.734 1.00 69.75 289 ILE A O 1
ATOM 2148 N N . ALA A 1 290 ? -26.173 23.531 49.606 1.00 68.88 290 ALA A N 1
ATOM 2149 C CA . ALA A 1 290 ? -26.742 24.000 50.872 1.00 68.88 290 ALA A CA 1
ATOM 2150 C C . ALA A 1 290 ? -27.671 25.210 50.670 1.00 68.88 290 ALA A C 1
ATOM 2152 O O . ALA A 1 290 ? -28.736 25.286 51.285 1.00 68.88 290 ALA A O 1
ATOM 2153 N N . SER A 1 291 ? -27.310 26.125 49.764 1.00 69.94 291 SER A N 1
ATOM 2154 C CA . SER A 1 291 ? -28.144 27.281 49.421 1.00 69.94 291 SER A CA 1
ATOM 2155 C C . SER A 1 291 ? -29.443 26.866 48.724 1.00 69.94 291 SER A C 1
ATOM 2157 O O . SER A 1 291 ? -30.508 27.371 49.075 1.00 69.94 291 SER A O 1
ATOM 2159 N N . VAL A 1 292 ? -29.391 25.908 47.791 1.00 78.31 292 VAL A N 1
ATOM 2160 C CA . VAL A 1 292 ? -30.590 25.396 47.104 1.00 78.31 292 VAL A CA 1
ATOM 2161 C C . VAL A 1 292 ? -31.516 24.660 48.080 1.00 78.31 292 VAL A C 1
ATOM 2163 O O . VAL A 1 292 ? -32.727 24.894 48.075 1.00 78.31 292 VAL A O 1
ATOM 2166 N N . LEU A 1 293 ? -30.965 23.841 48.982 1.00 79.25 293 LEU A N 1
ATOM 2167 C CA . LEU A 1 293 ? -31.758 23.128 49.989 1.00 79.25 293 LEU A CA 1
ATOM 2168 C C . LEU A 1 293 ? -32.446 24.090 50.972 1.00 79.25 293 LEU A C 1
ATOM 2170 O O . LEU A 1 293 ? -33.638 23.940 51.238 1.00 79.25 293 LEU A O 1
ATOM 2174 N N . ALA A 1 294 ? -31.749 25.131 51.441 1.00 77.62 294 ALA A N 1
ATOM 2175 C CA . ALA A 1 294 ? -32.333 26.137 52.330 1.00 77.62 294 ALA A CA 1
ATOM 2176 C C . ALA A 1 294 ? -33.492 26.909 51.671 1.00 77.62 294 ALA A C 1
ATOM 2178 O O . ALA A 1 294 ? -34.527 27.127 52.304 1.00 77.62 294 ALA A O 1
ATOM 2179 N N . VAL A 1 295 ? -33.360 27.266 50.387 1.00 84.38 295 VAL A N 1
ATOM 2180 C CA . VAL A 1 295 ? -34.426 27.954 49.637 1.00 84.38 295 VAL A CA 1
ATOM 2181 C C . VAL A 1 295 ? -35.639 27.041 49.434 1.00 84.38 295 VAL A C 1
ATOM 2183 O O . VAL A 1 295 ? -36.771 27.480 49.637 1.00 84.38 295 VAL A O 1
ATOM 2186 N N . THR A 1 296 ? -35.434 25.763 49.099 1.00 80.44 296 THR A N 1
ATOM 2187 C CA . THR A 1 296 ? -36.551 24.815 48.910 1.00 80.44 296 THR A CA 1
ATOM 2188 C C . THR A 1 296 ? -37.316 24.515 50.201 1.00 80.44 296 THR A C 1
ATOM 2190 O O . THR A 1 296 ? -38.547 24.511 50.187 1.00 80.44 296 THR A O 1
ATOM 2193 N N . ILE A 1 297 ? -36.625 24.344 51.335 1.00 84.94 297 ILE A N 1
ATOM 2194 C CA . ILE A 1 297 ? -37.277 24.149 52.640 1.00 84.94 297 ILE A CA 1
ATOM 2195 C C . ILE A 1 297 ? -38.038 25.416 53.052 1.00 84.94 297 ILE A C 1
ATOM 2197 O O . ILE A 1 297 ? -39.183 25.326 53.498 1.00 84.94 297 ILE A O 1
ATOM 2201 N N . GLY A 1 298 ? -37.446 26.599 52.849 1.00 85.88 298 GLY A N 1
ATOM 2202 C CA . GLY A 1 298 ? -38.108 27.877 53.115 1.00 85.88 298 GLY A CA 1
ATOM 2203 C C . GLY A 1 298 ? -39.387 28.062 52.291 1.00 85.88 298 GLY A C 1
ATOM 2204 O O . GLY A 1 298 ? -40.424 28.437 52.838 1.00 85.88 298 GLY A O 1
ATOM 2205 N N . ALA A 1 299 ? -39.348 27.724 50.999 1.00 85.44 299 ALA A N 1
ATOM 2206 C CA . ALA A 1 299 ? -40.514 27.794 50.121 1.00 85.44 299 ALA A CA 1
ATOM 2207 C C . ALA A 1 299 ? -41.627 26.821 50.550 1.00 85.44 299 ALA A C 1
ATOM 2209 O O . ALA A 1 299 ? -42.797 27.203 50.585 1.00 85.44 299 ALA A O 1
ATOM 2210 N N . LEU A 1 300 ? -41.278 25.589 50.940 1.00 86.00 300 LEU A N 1
ATOM 2211 C CA . LEU A 1 300 ? -42.252 24.598 51.412 1.00 86.00 300 LEU A CA 1
ATOM 2212 C C . LEU A 1 300 ? -42.910 25.007 52.736 1.00 86.00 300 LEU A C 1
ATOM 2214 O O . LEU A 1 300 ? -44.126 24.869 52.880 1.00 86.00 300 LEU A O 1
ATOM 2218 N N . LEU A 1 301 ? -42.145 25.562 53.681 1.00 88.06 301 LEU A N 1
ATOM 2219 C CA . LEU A 1 301 ? -42.696 26.078 54.938 1.00 88.06 301 LEU A CA 1
ATOM 2220 C C . LEU A 1 301 ? -43.602 27.291 54.709 1.00 88.06 301 LEU A C 1
ATOM 2222 O O . LEU A 1 301 ? -44.653 27.395 55.342 1.00 88.06 301 LEU A O 1
ATOM 2226 N N . PHE A 1 302 ? -43.244 28.172 53.773 1.00 88.25 302 PHE A N 1
ATOM 2227 C CA . PHE A 1 302 ? -44.077 29.318 53.417 1.00 88.25 302 PHE A CA 1
ATOM 2228 C C . PHE A 1 302 ? -45.408 28.879 52.794 1.00 88.25 302 PHE A C 1
ATOM 2230 O O . PHE A 1 302 ? -46.468 29.339 53.217 1.00 88.25 302 PHE A O 1
ATOM 2237 N N . ILE A 1 303 ? -45.379 27.924 51.858 1.00 87.38 303 ILE A N 1
ATOM 2238 C CA . ILE A 1 303 ? -46.596 27.347 51.268 1.00 87.38 303 ILE A CA 1
ATOM 2239 C C . ILE A 1 303 ? -47.451 26.679 52.356 1.00 87.38 303 ILE A C 1
ATOM 2241 O O . ILE A 1 303 ? -48.658 26.913 52.418 1.00 87.38 303 ILE A O 1
ATOM 2245 N N . GLY A 1 304 ? -46.834 25.911 53.260 1.00 86.56 304 GLY A N 1
ATOM 2246 C CA . GLY A 1 304 ? -47.526 25.292 54.393 1.00 86.56 304 GLY A CA 1
ATOM 2247 C C . GLY A 1 304 ? -48.212 26.311 55.310 1.00 86.56 304 GLY A C 1
ATOM 2248 O O . GLY A 1 304 ? -49.375 26.128 55.672 1.00 86.56 304 GLY A O 1
ATOM 2249 N N . ALA A 1 305 ? -47.539 27.418 55.633 1.00 85.94 305 ALA A N 1
ATOM 2250 C CA . ALA A 1 305 ? -48.094 28.487 56.462 1.00 85.94 305 ALA A CA 1
ATOM 2251 C C . ALA A 1 305 ? -49.268 29.208 55.780 1.00 85.94 305 ALA A C 1
ATOM 2253 O O . ALA A 1 305 ? -50.285 29.472 56.425 1.00 85.94 305 ALA A O 1
ATOM 2254 N N . VAL A 1 306 ? -49.174 29.470 54.472 1.00 87.62 306 VAL A N 1
ATOM 2255 C CA . VAL A 1 306 ? -50.264 30.079 53.691 1.00 87.62 306 VAL A CA 1
ATOM 2256 C C . VAL A 1 306 ? -51.486 29.161 53.655 1.00 87.62 306 VAL A C 1
ATOM 2258 O O . VAL A 1 306 ? -52.608 29.623 53.869 1.00 87.62 306 VAL A O 1
ATOM 2261 N N . VAL A 1 307 ? -51.291 27.854 53.455 1.00 86.31 307 VAL A N 1
ATOM 2262 C CA . VAL A 1 307 ? -52.389 26.874 53.471 1.00 86.31 307 VAL A CA 1
ATOM 2263 C C . VAL A 1 307 ? -53.018 26.779 54.863 1.00 86.31 307 VAL A C 1
ATOM 2265 O O . VAL A 1 307 ? -54.242 26.834 54.983 1.00 86.31 307 VAL A O 1
ATOM 2268 N N . ALA A 1 308 ? -52.214 26.712 55.927 1.00 84.44 308 ALA A N 1
ATOM 2269 C CA . ALA A 1 308 ? -52.719 26.689 57.299 1.00 84.44 308 ALA A CA 1
ATOM 2270 C C . ALA A 1 308 ? -53.525 27.957 57.631 1.00 84.44 308 ALA A C 1
ATOM 2272 O O . ALA A 1 308 ? -54.628 27.870 58.175 1.00 84.44 308 ALA A O 1
ATOM 2273 N N . PHE A 1 309 ? -53.033 29.133 57.234 1.00 84.94 309 PHE A N 1
ATOM 2274 C CA . PHE A 1 309 ? -53.734 30.402 57.419 1.00 84.94 309 PHE A CA 1
ATOM 2275 C C . PHE A 1 309 ? -55.043 30.469 56.615 1.00 84.94 309 PHE A C 1
ATOM 2277 O O . PHE A 1 309 ? -56.073 30.921 57.125 1.00 84.94 309 PHE A O 1
ATOM 2284 N N . ALA A 1 310 ? -55.055 29.957 55.382 1.00 81.88 310 ALA A N 1
ATOM 2285 C CA . ALA A 1 310 ? -56.261 29.867 54.561 1.00 81.88 310 ALA A CA 1
ATOM 2286 C C . ALA A 1 310 ? -57.314 28.921 55.173 1.00 81.88 310 ALA A C 1
ATOM 2288 O O . ALA A 1 310 ? -58.508 29.218 55.152 1.00 81.88 310 ALA A O 1
ATOM 2289 N N . VAL A 1 311 ? -56.894 27.803 55.772 1.00 82.75 311 VAL A N 1
ATOM 2290 C CA . VAL A 1 311 ? -57.804 26.864 56.451 1.00 82.75 311 VAL A CA 1
ATOM 2291 C C . VAL A 1 311 ? -58.354 27.459 57.751 1.00 82.75 311 VAL A C 1
ATOM 2293 O O . VAL A 1 311 ? -59.558 27.370 58.002 1.00 82.75 311 VAL A O 1
ATOM 2296 N N . ILE A 1 312 ? -57.515 28.114 58.558 1.00 80.00 312 ILE A N 1
ATOM 2297 C CA . ILE A 1 312 ? -57.935 28.743 59.821 1.00 80.00 312 ILE A CA 1
ATOM 2298 C C . ILE A 1 312 ? -58.881 29.922 59.560 1.00 80.00 312 ILE A C 1
ATOM 2300 O O . ILE A 1 312 ? -59.905 30.051 60.233 1.00 80.00 312 ILE A O 1
ATOM 2304 N N . SER A 1 313 ? -58.598 30.755 58.556 1.00 76.38 313 SER A N 1
ATOM 2305 C CA . SER A 1 313 ? -59.471 31.878 58.187 1.00 76.38 313 SER A CA 1
ATOM 2306 C C . SER A 1 313 ? -60.821 31.416 57.624 1.00 76.38 313 SER A C 1
ATOM 2308 O O . SER A 1 313 ? -61.847 32.015 57.944 1.00 76.38 313 SER A O 1
ATOM 2310 N N . ARG A 1 314 ? -60.864 30.304 56.874 1.00 73.62 314 ARG A N 1
ATOM 2311 C CA . ARG A 1 314 ? -62.128 29.680 56.440 1.00 73.62 314 ARG A CA 1
ATOM 2312 C C . ARG A 1 314 ? -62.931 29.095 57.604 1.00 73.62 314 ARG A C 1
ATOM 2314 O O . ARG A 1 314 ? -64.151 29.225 57.609 1.00 73.62 314 ARG A O 1
ATOM 2321 N N . ARG A 1 315 ? -62.276 28.501 58.611 1.00 69.25 315 ARG A N 1
ATOM 2322 C CA . ARG A 1 315 ? -62.961 28.022 59.828 1.00 69.25 315 ARG A CA 1
ATOM 2323 C C . ARG A 1 315 ? -63.515 29.169 60.674 1.00 69.25 315 ARG A C 1
ATOM 2325 O O . ARG A 1 315 ? -64.626 29.051 61.170 1.00 69.25 315 ARG A O 1
ATOM 2332 N N . ARG A 1 316 ? -62.798 30.294 60.783 1.00 63.19 316 ARG A N 1
ATOM 2333 C CA . ARG A 1 316 ? -63.309 31.491 61.476 1.00 63.19 316 ARG A CA 1
ATOM 2334 C C . ARG A 1 316 ? -64.530 32.099 60.787 1.00 63.19 316 ARG A C 1
ATOM 2336 O O . ARG A 1 316 ? -65.425 32.541 61.489 1.00 63.19 316 ARG A O 1
ATOM 2343 N N . LYS A 1 317 ? -64.603 32.076 59.450 1.00 59.78 317 LYS A N 1
ATOM 2344 C CA . LYS A 1 317 ? -65.807 32.524 58.728 1.00 59.78 317 LYS A CA 1
ATOM 2345 C C . LYS A 1 317 ? -67.023 31.629 58.997 1.00 59.78 317 LYS A C 1
ATOM 2347 O O . LYS A 1 317 ? -68.093 32.161 59.242 1.00 59.78 317 LYS A O 1
ATOM 2352 N N . LYS A 1 318 ? -66.841 30.303 59.066 1.00 56.50 318 LYS A N 1
ATOM 2353 C CA . LYS A 1 318 ? -67.934 29.370 59.404 1.00 56.50 318 LYS A CA 1
ATOM 2354 C C . LYS A 1 318 ? -68.475 29.525 60.830 1.00 56.50 318 LYS A C 1
ATOM 2356 O O . LYS A 1 318 ? -69.665 29.364 61.029 1.00 56.50 318 LYS A O 1
ATOM 2361 N N . ILE A 1 319 ? -67.627 29.853 61.807 1.00 58.22 319 ILE A N 1
ATOM 2362 C CA . ILE A 1 319 ? -68.064 30.022 63.209 1.00 58.22 319 ILE A CA 1
ATOM 2363 C C . ILE A 1 319 ? -68.834 31.342 63.413 1.00 58.22 319 ILE A C 1
ATOM 2365 O O . ILE A 1 319 ? -69.613 31.452 64.350 1.00 58.22 319 ILE A O 1
ATOM 2369 N N . VAL A 1 320 ? -68.650 32.337 62.537 1.00 58.00 320 VAL A N 1
ATOM 2370 C CA . VAL A 1 320 ? -69.402 33.605 62.595 1.00 58.00 320 VAL A CA 1
ATOM 2371 C C . VAL A 1 320 ? -70.780 33.488 61.923 1.00 58.00 320 VAL A C 1
ATOM 2373 O O . VAL A 1 320 ? -71.693 34.179 62.344 1.00 58.00 320 VAL A O 1
ATOM 2376 N N . GLU A 1 321 ? -70.967 32.579 60.959 1.00 55.88 321 GLU A N 1
ATOM 2377 C CA . GLU A 1 321 ? -72.282 32.292 60.340 1.00 55.88 321 GLU A CA 1
ATOM 2378 C C . GLU A 1 321 ? -73.202 31.395 61.197 1.00 55.88 321 GLU A C 1
ATOM 2380 O O . GLU A 1 321 ? -74.392 31.325 60.921 1.00 55.88 321 GLU A O 1
ATOM 2385 N N . GLU A 1 322 ? -72.691 30.719 62.233 1.00 54.03 322 GLU A N 1
ATOM 2386 C CA . GLU A 1 322 ? -73.501 29.919 63.180 1.00 54.03 322 GLU A CA 1
ATOM 2387 C C . GLU A 1 322 ? -73.844 30.679 64.480 1.00 54.03 322 GLU A C 1
ATOM 2389 O O . GLU A 1 322 ? -74.421 30.105 65.404 1.00 54.03 322 GLU A O 1
ATOM 2394 N N . ALA A 1 323 ? -73.480 31.963 64.571 1.00 52.50 323 ALA A N 1
ATOM 2395 C CA . ALA A 1 323 ? -73.732 32.828 65.727 1.00 52.50 323 ALA A CA 1
ATOM 2396 C C . ALA A 1 323 ? -74.709 33.986 65.428 1.00 52.50 323 ALA A C 1
ATOM 2398 O O . ALA A 1 323 ? -74.778 34.931 66.218 1.00 52.50 323 ALA A O 1
ATOM 2399 N N . GLU A 1 324 ? -75.456 33.902 64.322 1.00 43.38 324 GLU A N 1
ATOM 2400 C CA . GLU A 1 324 ? -76.584 34.784 63.979 1.00 43.38 324 GLU A CA 1
ATOM 2401 C C . GLU A 1 324 ? -77.904 34.000 63.953 1.00 43.38 324 GLU A C 1
ATOM 2403 O O . GLU A 1 324 ? -77.916 32.874 63.402 1.00 43.38 324 GLU A O 1
#

Solvent-accessible surface area (backbone atoms only — not comparable to full-atom values): 19421 Å² total; per-residue (Å²): 138,82,84,73,77,85,76,80,77,85,84,80,86,74,64,80,83,79,63,59,84,57,86,75,88,88,84,88,85,86,88,84,76,76,91,55,94,83,62,92,62,80,74,92,71,80,86,84,83,63,91,83,70,78,87,85,78,86,77,78,79,74,84,62,60,53,82,73,62,84,64,42,50,61,52,47,58,44,68,54,55,69,40,75,29,32,64,42,32,28,39,32,28,29,91,85,35,70,48,20,49,55,31,46,51,52,48,53,51,57,56,53,69,74,49,60,55,83,79,45,77,41,72,79,41,68,46,74,40,41,22,76,63,66,51,67,63,52,54,71,68,23,32,35,39,36,28,26,38,58,55,48,26,42,62,48,42,76,67,43,41,83,71,41,75,50,26,52,54,90,80,32,41,58,64,46,58,88,84,52,97,65,85,77,80,71,62,96,81,50,50,35,8,32,38,35,45,41,63,27,90,88,30,47,88,29,39,31,40,38,34,23,12,52,33,56,65,4,25,40,43,26,46,45,40,68,68,36,70,74,49,34,74,71,43,38,35,26,29,33,41,27,44,80,91,47,73,51,73,40,60,58,66,65,54,50,52,50,41,58,72,67,67,48,68,76,74,69,68,67,78,61,72,72,74,69,77,72,77,64,76,69,75,70,75,66,69,64,57,61,55,53,51,53,53,52,52,51,52,53,52,51,53,50,49,54,52,51,50,54,52,52,54,53,51,55,54,55,60,58,68,73,73,112

pLDDT: mean 77.47, std 17.42, range [29.97, 98.0]

Sequence (324 aa):
MTTRPASTAPRIYLPPNILRVGENQLGFRSEAVHRDACVLDGSGLWMNIRSDTRVHILTRTDTSDPSARQVNLNGYLNSLTSRADLSNIAFVLGTNDAGGWNAAAKLASGLGAQFDPKIAQRPINMAVAYSDALPEETRTQREVIAVGKASTLLGVMDELNNVLPAPFPQGGDFAIERDAPLQYRAPAEADIGYVQLLLAPWNPRHSVLAIMGSTDAGILSASSALLDPKTRSQISGNLVFVSGEQLVVTDNQRALARAVAAGTAIPTAAIAPAAQPTVQPAGGPPTWIASVLAVTIGALLFIGAVVAFAVISRRRKKIVEEAE

Foldseek 3Di:
DDDDPDDDDDDDDDDLVQDDQADDDDDDDDDDDDPDPPDPDPPPDDDDDDPPDDDDRDDDPPPDDLQPDFDKLLCVVSQQRVALLSQQEEEEEFPPFPLQVVLVVVLLVLNNVVHDCVVNVYHRDYHYDYLQDDDPCCQARHAYEYAEALLRSPNNLVQCQVPWCFHADHNARDTFHPPDPDGDDDDLPAWKWKWFKDQRSRYSNHIYTYIGTSDSSNSNQSSVLSSDPVSSNVGIAGMWMGGPPDIDHDHCVVVVVVCVVVVPDPPPVPVPPPPPPPPPPPPPDDVVVVVVVVVVVVVVVVVVVVVVVVVVVVVVVVVVVVVD

Nearest PDB structures (foldseek):
  9fmt-assembly1_C  TM=7.849E-01  e=1.512E-07  Escherichia coli
  6yg8-assembly1_A  TM=6.914E-01  e=4.759E-08  Escherichia coli
  9fmt-assembly1_F  TM=6.914E-01  e=5.375E-08  Escherichia coli
  6yg8-assembly1_C  TM=7.047E-01  e=7.743E-08  Escherichia coli
  9fmt-assembly1_D  TM=6.655E-01  e=8.745E-08  Escherichia coli